Protein AF-A0AAW0DQ75-F1 (afdb_monomer_lite)

Structure (mmCIF, N/CA/C/O backbone):
data_AF-A0AAW0DQ75-F1
#
_entry.id   AF-A0AAW0DQ75-F1
#
loop_
_atom_site.group_PDB
_atom_site.id
_atom_site.type_symbol
_atom_site.label_atom_id
_atom_site.label_alt_id
_atom_site.label_comp_id
_atom_site.label_asym_id
_atom_site.label_entity_id
_atom_site.label_seq_id
_atom_site.pdbx_PDB_ins_code
_atom_site.Cartn_x
_atom_site.Cartn_y
_atom_site.Cartn_z
_atom_site.occupancy
_atom_site.B_iso_or_equiv
_atom_site.auth_seq_id
_atom_site.auth_comp_id
_atom_site.auth_asym_id
_atom_site.auth_atom_id
_atom_site.pdbx_PDB_model_num
ATOM 1 N N . MET A 1 1 ? 20.517 11.194 -35.941 1.00 57.97 1 MET A N 1
ATOM 2 C CA . MET A 1 1 ? 21.305 11.230 -34.689 1.00 57.97 1 MET A CA 1
ATOM 3 C C . MET A 1 1 ? 21.394 9.816 -34.130 1.00 57.97 1 MET A C 1
ATOM 5 O O . MET A 1 1 ? 20.351 9.170 -34.071 1.00 57.97 1 MET A O 1
ATOM 9 N N . PRO A 1 2 ? 22.587 9.301 -33.785 1.00 64.19 2 PRO A N 1
ATOM 10 C CA . PRO A 1 2 ? 22.719 7.976 -33.178 1.00 64.19 2 PRO A CA 1
ATOM 11 C C . PRO A 1 2 ? 22.020 7.954 -31.811 1.00 64.19 2 PRO A C 1
ATOM 13 O O . PRO A 1 2 ? 22.200 8.867 -31.004 1.00 64.19 2 PRO A O 1
ATOM 16 N N . ARG A 1 3 ? 21.191 6.934 -31.554 1.00 72.81 3 ARG A N 1
ATOM 17 C CA . ARG A 1 3 ? 20.569 6.739 -30.236 1.00 72.81 3 ARG A CA 1
ATOM 18 C C . ARG A 1 3 ? 21.672 6.367 -29.246 1.00 72.81 3 ARG A C 1
ATOM 20 O O . ARG A 1 3 ? 22.400 5.407 -29.485 1.00 72.81 3 ARG A O 1
ATOM 27 N N . LYS A 1 4 ? 21.808 7.129 -28.155 1.00 77.25 4 LYS A N 1
ATOM 28 C CA . LYS A 1 4 ? 22.719 6.784 -27.055 1.00 77.25 4 LYS A CA 1
ATOM 29 C C . LYS A 1 4 ? 22.337 5.382 -26.546 1.00 77.25 4 LYS A C 1
ATOM 31 O O . LYS A 1 4 ? 21.141 5.155 -26.341 1.00 77.25 4 LYS A O 1
ATOM 36 N N . PRO A 1 5 ? 23.292 4.448 -26.382 1.00 75.00 5 PRO A N 1
ATOM 37 C CA . PRO A 1 5 ? 22.977 3.128 -25.851 1.00 75.00 5 PRO A CA 1
ATOM 38 C C . PRO A 1 5 ? 22.326 3.265 -24.464 1.00 75.00 5 PRO A C 1
ATOM 40 O O . PRO A 1 5 ? 22.680 4.190 -23.721 1.00 75.00 5 PRO A O 1
ATOM 43 N N . PRO A 1 6 ? 21.365 2.389 -24.117 1.00 75.00 6 PRO A N 1
ATOM 44 C CA . PRO A 1 6 ? 20.744 2.405 -22.797 1.00 75.00 6 PRO A CA 1
ATOM 45 C C . PRO A 1 6 ? 21.821 2.204 -21.725 1.00 75.00 6 PRO A C 1
ATOM 47 O O . PRO A 1 6 ? 22.703 1.359 -21.882 1.00 75.00 6 PRO A O 1
ATOM 50 N N . SER A 1 7 ? 21.779 2.992 -20.648 1.00 79.81 7 SER A N 1
ATOM 51 C CA . SER A 1 7 ? 22.704 2.789 -19.533 1.00 79.81 7 SER A CA 1
ATOM 52 C C . SER A 1 7 ? 22.402 1.461 -18.847 1.00 79.81 7 SER A C 1
ATOM 54 O O . SER A 1 7 ? 21.241 1.137 -18.593 1.00 79.81 7 SER A O 1
ATOM 56 N N . ILE A 1 8 ? 23.451 0.706 -18.534 1.00 83.00 8 ILE A N 1
ATOM 57 C CA . ILE A 1 8 ? 23.344 -0.528 -17.754 1.00 83.00 8 ILE A CA 1
ATOM 58 C C . ILE A 1 8 ? 22.877 -0.159 -16.340 1.00 83.00 8 ILE A C 1
ATOM 60 O O . ILE A 1 8 ? 23.443 0.744 -15.721 1.00 83.00 8 ILE A O 1
ATOM 64 N N . SER A 1 9 ? 21.831 -0.827 -15.841 1.00 88.00 9 SER A N 1
ATOM 65 C CA . SER A 1 9 ? 21.346 -0.604 -14.476 1.00 88.00 9 SER A CA 1
ATOM 66 C C . SER A 1 9 ? 22.372 -1.099 -13.458 1.00 88.00 9 SER A C 1
ATOM 68 O O . SER A 1 9 ? 22.935 -2.172 -13.692 1.00 88.00 9 SER A O 1
ATOM 70 N N . PRO A 1 10 ? 22.529 -0.446 -12.296 1.00 93.44 10 PRO A N 1
ATOM 71 C CA . PRO A 1 10 ? 23.179 -1.077 -11.153 1.00 93.44 10 PRO A CA 1
ATOM 72 C C . PRO A 1 10 ? 22.537 -2.441 -10.812 1.00 93.44 10 PRO A C 1
ATOM 74 O O . PRO A 1 10 ? 21.345 -2.647 -11.101 1.00 93.44 10 PRO A O 1
ATOM 77 N N . PRO A 1 11 ? 23.287 -3.375 -10.197 1.00 94.81 11 PRO A N 1
ATOM 78 C CA . PRO A 1 11 ? 22.739 -4.638 -9.705 1.00 94.81 11 PRO A CA 1
ATOM 79 C C . PRO A 1 11 ? 21.539 -4.413 -8.779 1.00 94.81 11 PRO A C 1
ATOM 81 O O . PRO A 1 11 ? 21.493 -3.424 -8.043 1.00 94.81 11 PRO A O 1
ATOM 84 N N . PHE A 1 12 ? 20.574 -5.339 -8.778 1.00 95.31 12 PHE A N 1
ATOM 85 C CA . PHE A 1 12 ? 19.354 -5.193 -7.975 1.00 95.31 12 PHE A CA 1
ATOM 86 C C . PHE A 1 12 ? 19.629 -4.886 -6.492 1.00 95.31 12 PHE A C 1
ATOM 88 O O . PHE A 1 12 ? 18.995 -4.002 -5.925 1.00 95.31 12 PHE A O 1
ATOM 95 N N . GLU A 1 13 ? 20.592 -5.572 -5.874 1.00 95.75 13 GLU A N 1
ATOM 96 C CA . GLU A 1 13 ? 20.904 -5.409 -4.446 1.00 95.75 13 GLU A CA 1
ATOM 97 C C . GLU A 1 13 ? 21.442 -4.012 -4.093 1.00 95.75 13 GLU A C 1
ATOM 99 O O . GLU A 1 13 ? 21.243 -3.535 -2.977 1.00 95.75 13 GLU A O 1
ATOM 104 N N . GLU A 1 14 ? 22.089 -3.323 -5.037 1.00 96.44 14 GLU A N 1
ATOM 105 C CA . GLU A 1 14 ? 22.512 -1.932 -4.845 1.00 96.44 14 GLU A CA 1
ATOM 106 C C . GLU A 1 14 ? 21.305 -0.989 -4.880 1.00 96.44 14 GLU A C 1
ATOM 108 O O . GLU A 1 14 ? 21.132 -0.172 -3.977 1.00 96.44 14 GLU A O 1
ATOM 113 N N . LEU A 1 15 ? 20.413 -1.172 -5.861 1.00 96.81 15 LEU A N 1
ATOM 114 C CA . LEU A 1 15 ? 19.166 -0.407 -5.958 1.00 96.81 15 LEU A CA 1
ATOM 115 C C . LEU A 1 15 ? 18.284 -0.621 -4.721 1.00 96.81 15 LEU A C 1
ATOM 117 O O . LEU A 1 15 ? 17.737 0.335 -4.174 1.00 96.81 15 LEU A O 1
ATOM 121 N N . TRP A 1 16 ? 18.166 -1.869 -4.262 1.00 97.56 16 TRP A N 1
ATOM 122 C CA . TRP A 1 16 ? 17.417 -2.210 -3.058 1.00 97.56 16 TRP A CA 1
ATOM 123 C C . TRP A 1 16 ? 18.024 -1.557 -1.817 1.00 97.56 16 TRP A C 1
ATOM 125 O O . TRP A 1 16 ? 17.282 -1.000 -1.016 1.00 97.56 16 TRP A O 1
ATOM 135 N N . ARG A 1 17 ? 19.355 -1.556 -1.670 1.00 97.69 17 ARG A N 1
ATOM 136 C CA . ARG A 1 17 ? 20.041 -0.884 -0.554 1.00 97.69 17 ARG A CA 1
ATOM 137 C C . ARG A 1 17 ? 19.750 0.616 -0.518 1.00 97.69 17 ARG A C 1
ATOM 139 O O . ARG A 1 17 ? 19.500 1.168 0.551 1.00 97.69 17 ARG A O 1
ATOM 146 N N . ASP A 1 18 ? 19.764 1.259 -1.679 1.00 97.69 18 ASP A N 1
ATOM 147 C CA . ASP A 1 18 ? 19.483 2.689 -1.792 1.00 97.69 18 ASP A CA 1
ATOM 148 C C . ASP A 1 18 ? 18.028 3.026 -1.468 1.00 97.69 18 ASP A C 1
ATOM 150 O O . ASP A 1 18 ? 17.757 4.093 -0.922 1.00 97.69 18 ASP A O 1
ATOM 154 N N . ILE A 1 19 ? 17.099 2.114 -1.765 1.00 97.88 19 ILE A N 1
ATOM 155 C CA . ILE A 1 19 ? 15.679 2.259 -1.436 1.00 97.88 19 ILE A CA 1
ATOM 156 C C . ILE A 1 19 ? 15.407 1.935 0.035 1.00 97.88 19 ILE A C 1
ATOM 158 O O . ILE A 1 19 ? 14.684 2.678 0.688 1.00 97.88 19 ILE A O 1
ATOM 162 N N . VAL A 1 20 ? 15.966 0.853 0.578 1.00 97.56 20 VAL A N 1
ATOM 163 C CA . VAL A 1 20 ? 15.651 0.389 1.938 1.00 97.56 20 VAL A CA 1
ATOM 164 C C . VAL A 1 20 ? 16.180 1.343 3.006 1.00 97.56 20 VAL A C 1
ATOM 166 O O . VAL A 1 20 ? 15.559 1.480 4.052 1.00 97.56 20 VAL A O 1
ATOM 169 N N . PHE A 1 21 ? 17.278 2.056 2.740 1.00 96.50 21 PHE A N 1
ATOM 170 C CA . PHE A 1 21 ? 17.848 3.013 3.689 1.00 96.50 21 PHE A CA 1
ATOM 171 C C . PHE A 1 21 ? 16.848 4.097 4.149 1.00 96.50 21 PHE A C 1
ATOM 173 O O . PHE A 1 21 ? 16.617 4.206 5.355 1.00 96.50 21 PHE A O 1
ATOM 180 N N . PRO A 1 22 ? 16.204 4.881 3.259 1.00 95.62 22 PRO A N 1
ATOM 181 C CA . PRO A 1 22 ? 15.184 5.835 3.690 1.00 95.62 22 PRO A CA 1
ATOM 182 C C . PRO A 1 22 ? 13.925 5.168 4.246 1.00 95.62 22 PRO A C 1
ATOM 184 O O . PRO A 1 22 ? 13.302 5.738 5.139 1.00 95.62 22 PRO A O 1
ATOM 187 N N . LEU A 1 23 ? 13.551 3.974 3.765 1.00 96.50 23 LEU A N 1
ATOM 188 C CA . LEU A 1 23 ? 12.425 3.236 4.348 1.00 96.50 23 LEU A CA 1
ATOM 189 C C . LEU A 1 23 ? 12.688 2.931 5.825 1.00 96.50 23 LEU A C 1
ATOM 191 O O . LEU A 1 23 ? 11.858 3.250 6.673 1.00 96.50 23 LEU A O 1
ATOM 195 N N . ASP A 1 24 ? 13.880 2.435 6.148 1.00 95.94 24 ASP A N 1
ATOM 196 C CA . ASP A 1 24 ? 14.293 2.160 7.520 1.00 95.94 24 ASP A CA 1
ATOM 197 C C . ASP A 1 24 ? 14.235 3.412 8.394 1.00 95.94 24 ASP A C 1
ATOM 199 O O . ASP A 1 24 ? 13.783 3.337 9.535 1.00 95.94 24 ASP A O 1
ATOM 203 N N . GLN A 1 25 ? 14.629 4.572 7.865 1.00 94.38 25 GLN A N 1
ATOM 204 C CA . GLN A 1 25 ? 14.494 5.835 8.590 1.00 94.38 25 GLN A CA 1
ATOM 205 C C . GLN A 1 25 ? 13.028 6.205 8.851 1.00 94.38 25 GLN A C 1
ATOM 207 O O . GLN A 1 25 ? 12.717 6.723 9.923 1.00 94.38 25 GLN A O 1
ATOM 212 N N . PHE A 1 26 ? 12.111 5.910 7.924 1.00 94.44 26 PHE A N 1
ATOM 213 C CA . PHE A 1 26 ? 10.682 6.157 8.130 1.00 94.44 26 PHE A CA 1
ATOM 214 C C . PHE A 1 26 ? 10.070 5.255 9.202 1.00 94.44 26 PHE A C 1
ATOM 216 O O . PHE A 1 26 ? 9.218 5.730 9.949 1.00 94.44 26 PHE A O 1
ATOM 223 N N . PHE A 1 27 ? 10.486 3.986 9.278 1.00 94.69 27 PHE A N 1
ATOM 224 C CA . PHE A 1 27 ? 9.929 3.014 10.226 1.00 94.69 27 PHE A CA 1
ATOM 225 C C . PHE A 1 27 ? 10.631 2.990 11.591 1.00 94.69 27 PHE A C 1
ATOM 227 O O . PHE A 1 27 ? 10.008 2.589 12.570 1.00 94.69 27 PHE A O 1
ATOM 234 N N . LYS A 1 28 ? 11.905 3.398 11.680 1.00 90.75 28 LYS A N 1
ATOM 235 C CA . LYS A 1 28 ? 12.687 3.410 12.935 1.00 90.75 28 LYS A CA 1
ATOM 236 C C . LYS A 1 28 ? 12.791 4.799 13.574 1.00 90.75 28 LYS A C 1
ATOM 238 O O . LYS A 1 28 ? 13.134 4.896 14.749 1.00 90.75 28 LYS A O 1
ATOM 243 N N . GLY A 1 29 ? 12.562 5.867 12.809 1.00 80.12 29 GLY A N 1
ATOM 244 C CA . GLY A 1 29 ? 12.694 7.238 13.296 1.00 80.12 29 GLY A CA 1
ATOM 245 C C . GLY A 1 29 ? 11.568 7.643 14.256 1.00 80.12 29 GLY A C 1
ATOM 246 O O . GLY A 1 29 ? 10.446 7.150 14.123 1.00 80.12 29 GLY A O 1
ATOM 247 N N . PRO A 1 30 ? 11.826 8.565 15.205 1.00 72.75 30 PRO A N 1
ATOM 248 C CA . PRO A 1 30 ? 10.766 9.164 16.008 1.00 72.75 30 PRO A CA 1
ATOM 249 C C . PRO A 1 30 ? 9.748 9.833 15.077 1.00 72.75 30 PRO A C 1
ATOM 251 O O . PRO A 1 30 ? 10.100 10.596 14.176 1.00 72.75 30 PRO A O 1
ATOM 254 N N . THR A 1 31 ? 8.471 9.523 15.277 1.00 60.66 31 THR A N 1
ATOM 255 C CA . THR A 1 31 ? 7.360 9.910 14.394 1.00 60.66 31 THR A CA 1
ATOM 256 C C . THR A 1 31 ? 7.189 11.414 14.207 1.00 60.66 31 THR A C 1
ATOM 258 O O . THR A 1 31 ? 6.572 11.837 13.227 1.00 60.66 31 THR A O 1
ATOM 261 N N . THR A 1 32 ? 7.738 12.219 15.114 1.00 56.91 32 THR A N 1
ATOM 262 C CA . THR A 1 32 ? 7.471 13.654 15.225 1.00 56.91 32 THR A CA 1
ATOM 263 C C . THR A 1 32 ? 8.291 14.528 14.277 1.00 56.91 32 THR A C 1
ATOM 265 O O . THR A 1 32 ? 7.758 15.522 13.788 1.00 56.91 32 THR A O 1
ATOM 268 N N . ASP A 1 33 ? 9.515 14.141 13.903 1.00 63.06 33 ASP A N 1
ATOM 269 C CA . ASP A 1 33 ? 10.373 15.001 13.075 1.00 63.06 33 ASP A CA 1
ATOM 270 C C . ASP A 1 33 ? 10.408 14.536 11.618 1.00 63.06 33 ASP A C 1
ATOM 272 O O . ASP A 1 33 ? 11.283 13.816 11.138 1.00 63.06 33 ASP A O 1
ATOM 276 N N . SER A 1 34 ? 9.401 14.995 10.875 1.00 53.53 34 SER A N 1
ATOM 277 C CA . SER A 1 34 ? 9.279 14.822 9.420 1.00 53.53 34 SER A CA 1
ATOM 278 C C . SER A 1 34 ? 10.436 15.411 8.589 1.00 53.53 34 SER A C 1
ATOM 280 O O . SER A 1 34 ? 10.488 15.169 7.385 1.00 53.53 34 SER A O 1
ATOM 282 N N . SER A 1 35 ? 11.369 16.135 9.211 1.00 61.25 35 SER A N 1
ATOM 283 C CA . SER A 1 35 ? 12.501 16.827 8.582 1.00 61.25 35 SER A CA 1
ATOM 284 C C . SER A 1 35 ? 13.791 15.999 8.466 1.00 61.25 35 SER A C 1
ATOM 286 O O . SER A 1 35 ? 14.774 16.505 7.933 1.00 61.25 35 SER A O 1
ATOM 288 N N . ALA A 1 36 ? 13.823 14.751 8.947 1.00 69.38 36 ALA A N 1
ATOM 289 C CA . ALA A 1 36 ? 15.094 14.050 9.162 1.00 69.38 36 ALA A CA 1
ATOM 290 C C . ALA A 1 36 ? 15.674 13.285 7.955 1.00 69.38 36 ALA A C 1
ATOM 292 O O . ALA A 1 36 ? 16.850 12.925 8.005 1.00 69.38 36 ALA A O 1
ATOM 293 N N . LEU A 1 37 ? 14.906 13.023 6.885 1.00 87.44 37 LEU A N 1
ATOM 294 C CA . LEU A 1 37 ? 15.500 12.403 5.695 1.00 87.44 37 LEU A CA 1
ATOM 295 C C . LEU A 1 37 ? 16.231 13.477 4.895 1.00 87.44 37 LEU A C 1
ATOM 297 O O . LEU A 1 37 ? 15.607 14.387 4.346 1.00 87.44 37 LEU A O 1
ATOM 301 N N . ASP A 1 38 ? 17.550 13.355 4.813 1.00 92.19 38 ASP A N 1
ATOM 302 C CA . ASP A 1 38 ? 18.347 14.265 4.013 1.00 92.19 38 ASP A CA 1
ATOM 303 C C . ASP A 1 38 ? 17.944 14.170 2.528 1.00 92.19 38 ASP A C 1
ATOM 305 O O . ASP A 1 38 ? 17.639 13.098 1.988 1.00 92.19 38 ASP A O 1
ATOM 309 N N . THR A 1 39 ? 17.932 15.319 1.850 1.00 93.56 39 THR A N 1
ATOM 310 C CA . THR A 1 39 ? 17.533 15.418 0.439 1.00 93.56 39 THR A CA 1
ATOM 311 C C . THR A 1 39 ? 18.339 14.470 -0.449 1.00 93.56 39 THR A C 1
ATOM 313 O O . THR A 1 39 ? 17.812 13.948 -1.430 1.00 93.56 39 THR A O 1
ATOM 316 N N . GLN A 1 40 ? 19.606 14.212 -0.114 1.00 95.31 40 GLN A N 1
ATOM 317 C CA . GLN A 1 40 ? 20.469 13.339 -0.899 1.00 95.31 40 GLN A CA 1
ATOM 318 C C . GLN A 1 40 ? 19.992 11.879 -0.837 1.00 95.31 40 GLN A C 1
ATOM 320 O O . GLN A 1 40 ? 19.869 11.252 -1.889 1.00 95.31 40 GLN A O 1
ATOM 325 N N . SER A 1 41 ? 19.640 11.359 0.338 1.00 95.38 41 SER A N 1
ATOM 326 C CA . SER A 1 41 ? 19.082 10.015 0.515 1.00 95.38 41 SER A CA 1
ATOM 327 C C . SER A 1 41 ? 17.720 9.859 -0.166 1.00 95.38 41 SER A C 1
ATOM 329 O O . SER A 1 41 ? 17.486 8.860 -0.851 1.00 95.38 41 SER A O 1
ATOM 331 N N . TYR A 1 42 ? 16.847 10.870 -0.071 1.00 95.06 42 TYR A N 1
ATOM 332 C CA . TYR A 1 42 ? 15.567 10.883 -0.795 1.00 95.06 42 TYR A CA 1
ATOM 333 C C . TYR A 1 42 ? 15.769 10.789 -2.315 1.00 95.06 42 TYR A C 1
ATOM 335 O O . TYR A 1 42 ? 15.145 9.968 -2.999 1.00 95.06 42 TYR A O 1
ATOM 343 N N . MET A 1 43 ? 16.668 11.617 -2.856 1.00 96.69 43 MET A N 1
ATOM 344 C CA . MET A 1 43 ? 16.967 11.638 -4.288 1.00 96.69 43 MET A CA 1
ATOM 345 C C . MET A 1 43 ? 17.634 10.341 -4.747 1.00 96.69 43 MET A C 1
ATOM 347 O O . MET A 1 43 ? 17.312 9.851 -5.830 1.00 96.69 43 MET A O 1
ATOM 351 N N . LYS A 1 44 ? 18.504 9.749 -3.920 1.00 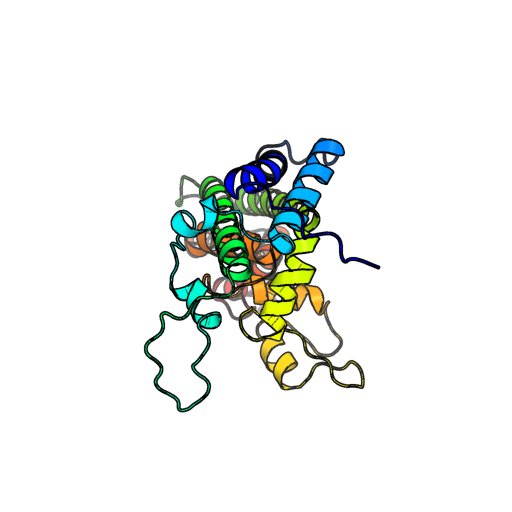97.12 44 LYS A N 1
ATOM 352 C CA . LYS A 1 44 ? 19.154 8.466 -4.210 1.00 97.12 44 LYS A CA 1
ATOM 353 C C . LYS A 1 44 ? 18.132 7.340 -4.356 1.00 97.12 44 LYS A C 1
ATOM 355 O O . LYS A 1 44 ? 18.152 6.641 -5.365 1.00 97.12 44 LYS A O 1
ATOM 360 N N . ALA A 1 45 ? 17.187 7.220 -3.423 1.00 97.31 45 ALA A N 1
ATOM 361 C CA . ALA A 1 45 ? 16.126 6.216 -3.508 1.00 97.31 45 ALA A CA 1
ATOM 362 C C . ALA A 1 45 ? 15.175 6.453 -4.686 1.00 97.31 45 ALA A C 1
ATOM 364 O O . ALA A 1 45 ? 14.811 5.509 -5.388 1.00 97.31 45 ALA A O 1
ATOM 365 N N . THR A 1 46 ? 14.826 7.713 -4.958 1.00 96.56 46 THR A N 1
ATOM 366 C CA . THR A 1 46 ? 14.010 8.073 -6.128 1.00 96.56 46 THR A CA 1
ATOM 367 C C . THR A 1 46 ? 14.715 7.673 -7.429 1.00 96.56 46 THR A C 1
ATOM 369 O O . THR A 1 46 ? 14.099 7.087 -8.320 1.00 96.56 46 THR A O 1
ATOM 372 N N . TYR A 1 47 ? 16.023 7.928 -7.535 1.00 96.81 47 TYR A N 1
ATOM 373 C CA . TYR A 1 47 ? 16.831 7.547 -8.694 1.00 96.81 47 TYR A CA 1
ATOM 374 C C . TYR A 1 47 ? 17.014 6.027 -8.812 1.00 96.81 47 TYR A C 1
ATOM 376 O O . TYR A 1 47 ? 16.935 5.477 -9.911 1.00 96.81 47 TYR A O 1
ATOM 384 N N . ALA A 1 48 ? 17.195 5.322 -7.694 1.00 97.12 48 ALA A N 1
ATOM 385 C CA . ALA A 1 48 ? 17.240 3.864 -7.671 1.00 97.12 48 ALA A CA 1
ATOM 386 C C . ALA A 1 48 ? 15.914 3.251 -8.152 1.00 97.12 48 ALA A C 1
ATOM 388 O O . ALA A 1 48 ? 15.919 2.349 -8.989 1.00 97.12 48 ALA A O 1
ATOM 389 N N . CYS A 1 49 ? 14.780 3.801 -7.707 1.00 96.69 49 CYS A N 1
ATOM 390 C CA . CYS A 1 49 ? 13.442 3.423 -8.160 1.00 96.69 49 CYS A CA 1
ATOM 391 C C . CYS A 1 49 ? 13.243 3.698 -9.662 1.00 96.69 49 CYS A C 1
ATOM 393 O O . CYS A 1 49 ? 12.750 2.840 -10.398 1.00 96.69 49 CYS A O 1
ATOM 395 N N . PHE A 1 50 ? 13.706 4.850 -10.154 1.00 95.94 50 PHE A N 1
ATOM 396 C CA . PHE A 1 50 ? 13.719 5.160 -11.585 1.00 95.94 50 PHE A CA 1
ATOM 397 C C . PHE A 1 50 ? 14.532 4.133 -12.389 1.00 95.94 50 PHE A C 1
ATOM 399 O O . PHE A 1 50 ? 14.042 3.606 -13.391 1.00 95.94 50 PHE A O 1
ATOM 406 N N . ASN A 1 51 ? 15.750 3.804 -11.947 1.00 95.19 51 ASN A N 1
ATOM 407 C CA . ASN A 1 51 ? 16.620 2.839 -12.626 1.00 95.19 51 ASN A CA 1
ATOM 408 C C . ASN A 1 51 ? 16.046 1.427 -12.613 1.00 95.19 51 ASN A C 1
ATOM 410 O O . ASN A 1 51 ? 16.115 0.744 -13.631 1.00 95.19 51 ASN A O 1
ATOM 414 N N . LEU A 1 52 ? 15.461 1.008 -11.489 1.00 94.44 52 LEU A N 1
ATOM 415 C CA . LEU A 1 52 ? 14.733 -0.252 -11.382 1.00 94.44 52 LEU A CA 1
ATOM 416 C C . LEU A 1 52 ? 13.654 -0.338 -12.465 1.00 94.44 52 LEU A C 1
ATOM 418 O O . LEU A 1 52 ? 13.525 -1.359 -13.135 1.00 94.44 52 LEU A O 1
ATOM 422 N N . CYS A 1 53 ? 12.910 0.752 -12.645 1.00 92.62 53 CYS A N 1
ATOM 423 C CA . CYS A 1 53 ? 11.791 0.792 -13.562 1.00 92.62 53 CYS A CA 1
ATOM 424 C C . CYS A 1 53 ? 12.199 0.964 -15.020 1.00 92.62 53 CYS A C 1
ATOM 426 O O . CYS A 1 53 ? 11.389 0.602 -15.855 1.00 92.62 53 CYS A O 1
ATOM 428 N N . THR A 1 54 ? 13.353 1.543 -15.368 1.00 91.75 54 THR A N 1
ATOM 429 C CA . THR A 1 54 ? 13.656 1.975 -16.755 1.00 91.75 54 THR A CA 1
ATOM 430 C C . THR A 1 54 ? 14.869 1.312 -17.392 1.00 91.75 54 THR A C 1
ATOM 432 O O . THR A 1 54 ? 14.935 1.232 -18.620 1.00 91.75 54 THR A O 1
ATOM 435 N N . SER A 1 55 ? 15.819 0.837 -16.593 1.00 88.56 55 SER A N 1
ATOM 436 C CA . SER A 1 55 ? 17.084 0.330 -17.108 1.00 88.56 55 SER A CA 1
ATOM 437 C C . SER A 1 55 ? 16.996 -1.150 -17.483 1.00 88.56 55 SER A C 1
ATOM 439 O O . SER A 1 55 ? 16.185 -1.908 -16.950 1.00 88.56 55 SER A O 1
ATOM 441 N N . GLN A 1 56 ? 17.857 -1.567 -18.413 1.00 87.00 56 GLN A N 1
ATOM 442 C CA . GLN A 1 56 ? 18.000 -2.980 -18.758 1.00 87.00 56 GLN A CA 1
ATOM 443 C C . GLN A 1 56 ? 18.505 -3.761 -17.538 1.00 87.00 56 GLN A C 1
ATOM 445 O O . GLN A 1 56 ? 19.390 -3.247 -16.843 1.00 87.00 56 GLN A O 1
ATOM 450 N N . PRO A 1 57 ? 17.980 -4.970 -17.266 1.00 85.00 57 PRO A N 1
ATOM 451 C CA . PRO A 1 57 ? 18.446 -5.778 -16.147 1.00 85.00 57 PRO A CA 1
ATOM 452 C C . PRO A 1 57 ? 19.949 -6.007 -16.218 1.00 85.00 57 PRO A C 1
ATOM 454 O O . PRO A 1 57 ? 20.515 -6.219 -17.294 1.00 85.00 57 PRO A O 1
ATOM 457 N N . HIS A 1 58 ? 20.597 -5.961 -15.059 1.00 89.19 58 HIS A N 1
ATOM 458 C CA . HIS A 1 58 ? 22.012 -6.270 -14.980 1.00 89.19 58 HIS A CA 1
ATOM 459 C C . HIS A 1 58 ? 22.206 -7.771 -15.241 1.00 89.19 58 HIS A C 1
ATOM 461 O O . HIS A 1 58 ? 21.365 -8.584 -14.857 1.00 89.19 58 HIS A O 1
ATOM 467 N N . SER A 1 59 ? 23.314 -8.177 -15.864 1.00 86.25 59 SER A N 1
ATOM 468 C CA . SER A 1 59 ? 23.560 -9.593 -16.193 1.00 86.25 59 SER A CA 1
ATOM 469 C C . SER A 1 59 ? 23.558 -10.508 -14.960 1.00 86.25 59 SER A C 1
ATOM 471 O O . SER A 1 59 ? 23.130 -11.656 -15.044 1.00 86.25 59 SER A O 1
ATOM 473 N N . SER A 1 60 ? 23.965 -9.989 -13.797 1.00 88.12 60 SER A N 1
ATOM 474 C CA . SER A 1 60 ? 23.906 -10.700 -12.509 1.00 88.12 60 SER A CA 1
ATOM 475 C C . SER A 1 60 ? 22.486 -10.964 -11.996 1.00 88.12 60 SER A C 1
ATOM 477 O O . SER A 1 60 ? 22.291 -11.836 -11.148 1.00 88.12 60 SER A O 1
ATOM 479 N N . ASP A 1 61 ? 21.497 -10.199 -12.461 1.00 87.50 61 ASP A N 1
ATOM 480 C CA . ASP A 1 61 ? 20.113 -10.302 -11.994 1.00 87.50 61 ASP A CA 1
ATOM 481 C C . ASP A 1 61 ? 19.414 -11.524 -12.620 1.00 87.50 61 ASP A C 1
ATOM 483 O O . ASP A 1 61 ? 18.546 -12.134 -11.997 1.00 87.50 61 ASP A O 1
ATOM 487 N N . ALA A 1 62 ? 19.834 -11.938 -13.823 1.00 79.44 62 ALA A N 1
ATOM 488 C CA . ALA A 1 62 ? 19.169 -12.985 -14.602 1.00 79.44 62 ALA A CA 1
ATOM 489 C C . ALA A 1 62 ? 19.078 -14.340 -13.875 1.00 79.44 62 ALA A C 1
ATOM 491 O O . ALA A 1 62 ? 18.105 -15.067 -14.048 1.00 79.44 62 ALA A O 1
ATOM 492 N N . SER A 1 63 ? 20.068 -14.683 -13.047 1.00 76.69 63 SER A N 1
ATOM 493 C CA . SER A 1 63 ? 20.106 -15.953 -12.310 1.00 76.69 63 SER A CA 1
ATOM 494 C C . SER A 1 63 ? 19.695 -15.840 -10.838 1.00 76.69 63 SER A C 1
ATOM 496 O O . SER A 1 63 ? 19.454 -16.863 -10.194 1.00 76.69 63 SER A O 1
ATOM 498 N N . SER A 1 64 ? 19.666 -14.626 -10.280 1.00 80.56 64 SER A N 1
ATOM 499 C CA . SER A 1 64 ? 19.561 -14.400 -8.830 1.00 80.56 64 SER A CA 1
ATOM 500 C C . SER A 1 64 ? 18.159 -14.011 -8.367 1.00 80.56 64 SER A C 1
ATOM 502 O O . SER A 1 64 ? 17.772 -14.362 -7.251 1.00 80.56 64 SER A O 1
ATOM 504 N N . LEU A 1 65 ? 17.372 -13.341 -9.212 1.00 87.38 65 LEU A N 1
ATOM 505 C CA . LEU A 1 65 ? 16.027 -12.899 -8.850 1.00 87.38 65 LEU A CA 1
ATOM 506 C C . LEU A 1 65 ? 15.042 -14.062 -9.005 1.00 87.38 65 LEU A C 1
ATOM 508 O O . LEU A 1 65 ? 14.561 -14.350 -10.100 1.00 87.38 65 LEU A O 1
ATOM 512 N N . LYS A 1 66 ? 14.748 -14.757 -7.906 1.00 90.75 66 LYS A N 1
ATOM 513 C CA . LYS A 1 66 ? 13.731 -15.815 -7.857 1.00 90.75 66 LYS A CA 1
ATOM 514 C C . LYS A 1 66 ? 12.551 -15.341 -7.028 1.00 90.75 66 LYS A C 1
ATOM 516 O O . LYS A 1 66 ? 12.711 -15.112 -5.833 1.00 90.75 66 LYS A O 1
ATOM 521 N N . LEU A 1 67 ? 11.389 -15.225 -7.669 1.00 90.06 67 LEU A N 1
ATOM 522 C CA . LEU A 1 67 ? 10.145 -14.916 -6.970 1.00 90.06 67 LEU A CA 1
ATOM 523 C C . LEU A 1 67 ? 9.821 -16.035 -5.978 1.00 90.06 67 LEU A C 1
ATOM 525 O O . LEU A 1 67 ? 9.871 -17.213 -6.338 1.00 90.06 67 LEU A O 1
ATOM 529 N N . GLN A 1 68 ? 9.499 -15.671 -4.742 1.00 92.19 68 GLN A N 1
ATOM 530 C CA . GLN A 1 68 ? 9.116 -16.617 -3.691 1.00 92.19 68 GLN A CA 1
ATOM 531 C C . GLN A 1 68 ? 7.628 -16.983 -3.780 1.00 92.19 68 GLN A C 1
ATOM 533 O O . GLN A 1 68 ? 7.233 -18.090 -3.416 1.00 92.19 68 GLN A O 1
ATOM 538 N N . ASN A 1 69 ? 6.806 -16.074 -4.300 1.00 89.06 69 ASN A N 1
ATOM 539 C CA . ASN A 1 69 ? 5.367 -16.182 -4.429 1.00 89.06 69 ASN A CA 1
ATOM 540 C C . ASN A 1 69 ? 4.975 -16.421 -5.899 1.00 89.06 69 ASN A C 1
ATOM 542 O O . ASN A 1 69 ? 4.851 -15.471 -6.680 1.00 89.06 69 ASN A O 1
ATOM 546 N N . PRO A 1 70 ? 4.729 -17.679 -6.301 1.00 88.62 70 PRO A N 1
ATOM 547 C CA . PRO A 1 70 ? 4.364 -17.996 -7.678 1.00 88.62 70 PRO A CA 1
ATOM 548 C C . PRO A 1 70 ? 2.990 -17.440 -8.083 1.00 88.62 70 PRO A C 1
ATOM 550 O O . PRO A 1 70 ? 2.775 -17.187 -9.270 1.00 88.62 70 PRO A O 1
ATOM 553 N N . GLU A 1 71 ? 2.073 -17.207 -7.134 1.00 89.50 71 GLU A N 1
ATOM 554 C CA . GLU A 1 71 ? 0.756 -16.624 -7.431 1.00 89.50 71 GLU A CA 1
ATOM 555 C C . GLU A 1 71 ? 0.866 -15.153 -7.840 1.00 89.50 71 GLU A C 1
ATOM 557 O O . GLU A 1 71 ? 0.066 -14.684 -8.644 1.00 89.50 71 GLU A O 1
ATOM 562 N N . LEU A 1 72 ? 1.886 -14.439 -7.354 1.00 89.38 72 LEU A N 1
ATOM 563 C CA . LEU A 1 72 ? 2.163 -13.067 -7.775 1.00 89.38 72 LEU A CA 1
ATOM 564 C C . LEU A 1 72 ? 2.605 -13.008 -9.248 1.00 89.38 72 LEU A C 1
ATOM 566 O O . LEU A 1 72 ? 2.260 -12.067 -9.955 1.00 89.38 72 LEU A O 1
ATOM 570 N N . ALA A 1 73 ? 3.322 -14.029 -9.729 1.00 89.31 73 ALA A N 1
ATOM 571 C CA . ALA A 1 73 ? 3.746 -14.146 -11.127 1.00 89.31 73 ALA A CA 1
ATOM 572 C C . ALA A 1 73 ? 2.616 -14.584 -12.069 1.00 89.31 73 ALA A C 1
ATOM 574 O O . ALA A 1 73 ? 2.709 -14.398 -13.281 1.00 89.31 73 ALA A O 1
ATOM 575 N N . ARG A 1 74 ? 1.542 -15.176 -11.536 1.00 89.94 74 ARG A N 1
ATOM 576 C CA . ARG A 1 74 ? 0.469 -15.781 -12.334 1.00 89.94 74 ARG A CA 1
ATOM 577 C C . ARG A 1 74 ? -0.196 -14.810 -13.323 1.00 89.94 74 ARG A C 1
ATOM 579 O O . ARG A 1 74 ? -0.342 -15.213 -14.473 1.00 89.94 74 ARG A O 1
ATOM 586 N N . PRO A 1 75 ? -0.544 -13.556 -12.966 1.00 87.31 75 PRO A N 1
ATOM 587 C CA . PRO A 1 75 ? -1.114 -12.597 -13.921 1.00 87.31 75 PRO A CA 1
ATOM 588 C C . PRO A 1 75 ? -0.135 -12.145 -15.015 1.00 87.31 75 PRO A C 1
ATOM 590 O O . PRO A 1 75 ? -0.545 -11.549 -16.007 1.00 87.31 75 PRO A O 1
ATOM 593 N N . PHE A 1 76 ? 1.162 -12.395 -14.825 1.00 86.88 76 PHE A N 1
ATOM 594 C CA . PHE A 1 76 ? 2.235 -12.002 -15.739 1.00 86.88 76 PHE A CA 1
ATOM 595 C C . PHE A 1 76 ? 2.663 -13.134 -16.666 1.00 86.88 76 PHE A C 1
ATOM 597 O O . PHE A 1 76 ? 3.468 -12.906 -17.568 1.00 86.88 76 PHE A O 1
ATOM 604 N N . ARG A 1 77 ? 2.142 -14.351 -16.460 1.00 83.94 77 ARG A N 1
ATOM 605 C CA . ARG A 1 77 ? 2.286 -15.432 -17.434 1.00 83.94 77 ARG A CA 1
ATOM 606 C C . ARG A 1 77 ? 1.483 -15.033 -18.652 1.00 83.94 77 ARG A C 1
ATOM 608 O O . ARG A 1 77 ? 0.304 -14.691 -18.543 1.00 83.94 77 ARG A O 1
ATOM 615 N N . THR A 1 78 ? 2.158 -14.978 -19.788 1.00 67.62 78 THR A N 1
ATOM 616 C CA . THR A 1 78 ? 1.532 -14.527 -21.021 1.00 67.62 78 THR A CA 1
ATOM 617 C C . THR A 1 78 ? 0.586 -15.646 -21.393 1.00 67.62 78 THR A C 1
ATOM 619 O O . THR A 1 78 ? 1.048 -16.689 -21.815 1.00 67.62 78 THR A O 1
ATOM 622 N N . THR A 1 79 ? -0.720 -15.498 -21.155 1.00 59.69 79 THR A N 1
ATOM 623 C CA . THR A 1 79 ? -1.686 -16.498 -21.623 1.00 59.69 79 THR A CA 1
ATOM 624 C C . THR A 1 79 ? -1.456 -16.651 -23.113 1.00 59.69 79 THR A C 1
ATOM 626 O O . THR A 1 79 ? -1.748 -15.712 -23.861 1.00 59.69 79 THR A O 1
ATOM 629 N N . GLU A 1 80 ? -0.859 -17.778 -23.504 1.00 55.00 80 GLU A N 1
ATOM 630 C CA . GLU A 1 80 ? -0.565 -18.126 -24.881 1.00 55.00 80 GLU A CA 1
ATOM 631 C C . GLU A 1 80 ? -1.781 -17.770 -25.717 1.00 55.00 80 GLU A C 1
ATOM 633 O O . GLU A 1 80 ? -2.885 -18.308 -25.566 1.00 55.00 80 GLU A O 1
ATOM 638 N N . ARG A 1 81 ? -1.595 -16.756 -26.553 1.00 51.53 81 ARG A N 1
ATOM 639 C CA . ARG A 1 81 ? -2.620 -16.274 -27.452 1.00 51.53 81 ARG A CA 1
ATOM 640 C C . ARG A 1 81 ? -2.738 -17.315 -28.556 1.00 51.53 81 ARG A C 1
ATOM 642 O O . ARG A 1 81 ? -2.133 -17.166 -29.603 1.00 51.53 81 ARG A O 1
ATOM 649 N N . THR A 1 82 ? -3.500 -18.370 -28.279 1.00 51.31 82 THR A N 1
ATOM 650 C CA . THR A 1 82 ? -4.138 -19.264 -29.250 1.00 51.31 82 THR A CA 1
ATOM 651 C C . THR A 1 82 ? -3.243 -19.724 -30.410 1.00 51.31 82 THR A C 1
ATOM 653 O O . THR A 1 82 ? -3.233 -19.103 -31.470 1.00 51.31 82 THR A O 1
ATOM 656 N N . GLY A 1 83 ? -2.628 -20.902 -30.264 1.00 55.88 83 GLY A N 1
ATOM 657 C CA . GLY A 1 83 ? -2.652 -21.884 -31.356 1.00 55.88 83 GLY A CA 1
ATOM 658 C C . GLY A 1 83 ? -1.363 -22.198 -32.114 1.00 55.88 83 GLY A C 1
ATOM 659 O O . GLY A 1 83 ? -1.465 -22.824 -33.165 1.00 55.88 83 GLY A O 1
ATOM 660 N N . ILE A 1 84 ? -0.178 -21.842 -31.619 1.00 60.69 84 ILE A N 1
ATOM 661 C CA . ILE A 1 84 ? 1.075 -22.405 -32.148 1.00 60.69 84 ILE A CA 1
ATOM 662 C C . ILE A 1 84 ? 1.872 -22.931 -30.961 1.00 60.69 84 ILE A C 1
ATOM 664 O O . ILE A 1 84 ? 2.424 -22.153 -30.193 1.00 60.69 84 ILE A O 1
ATOM 668 N N . ALA A 1 85 ? 1.853 -24.255 -30.798 1.00 56.00 85 ALA A N 1
ATOM 669 C CA . ALA A 1 85 ? 2.730 -24.968 -29.884 1.00 56.00 85 ALA A CA 1
ATOM 670 C C . ALA A 1 85 ? 4.168 -24.778 -30.378 1.00 56.00 85 ALA A C 1
ATOM 672 O O . ALA A 1 85 ? 4.584 -25.426 -31.337 1.00 56.00 85 ALA A O 1
ATOM 673 N N . ASP A 1 86 ? 4.883 -23.833 -29.782 1.00 58.41 86 ASP A N 1
ATOM 674 C CA . ASP A 1 86 ? 6.321 -23.689 -29.956 1.00 58.41 86 ASP A CA 1
ATOM 675 C C . ASP A 1 86 ? 6.934 -23.820 -28.559 1.00 58.41 86 ASP A C 1
ATOM 677 O O . ASP A 1 86 ? 6.721 -22.964 -27.703 1.00 58.41 86 ASP A O 1
ATOM 681 N N . ASP A 1 87 ? 7.609 -24.949 -28.315 1.00 57.41 87 ASP A N 1
ATOM 682 C CA . ASP A 1 87 ? 8.124 -25.457 -27.026 1.00 57.41 87 ASP A CA 1
ATOM 683 C C . ASP A 1 87 ? 9.293 -24.616 -26.449 1.00 57.41 87 ASP A C 1
ATOM 685 O O . ASP A 1 87 ? 10.294 -25.133 -25.942 1.00 57.41 87 ASP A O 1
ATOM 689 N N . GLY A 1 88 ? 9.209 -23.290 -26.537 1.00 61.19 88 GLY A N 1
ATOM 690 C CA . GLY A 1 88 ? 10.175 -22.368 -25.955 1.00 61.19 88 GLY A CA 1
ATOM 691 C C . GLY A 1 88 ? 9.822 -22.022 -24.503 1.00 61.19 88 GLY A C 1
ATOM 692 O O . GLY A 1 88 ? 8.658 -21.763 -24.206 1.00 61.19 88 GLY A O 1
ATOM 693 N N . PRO A 1 89 ? 10.796 -21.951 -23.574 1.00 59.41 89 PRO A N 1
ATOM 694 C CA . PRO A 1 89 ? 10.530 -21.441 -22.234 1.00 59.41 89 PRO A CA 1
ATOM 695 C C . PRO A 1 89 ? 10.039 -19.991 -22.337 1.00 59.41 89 PRO A C 1
ATOM 697 O O . PRO A 1 89 ? 10.770 -19.129 -22.825 1.00 59.41 89 PRO A O 1
ATOM 700 N N . GLU A 1 90 ? 8.807 -19.736 -21.882 1.00 57.03 90 GLU A N 1
ATOM 701 C CA . GLU A 1 90 ? 8.201 -18.403 -21.795 1.00 57.03 90 GLU A CA 1
ATOM 702 C C . GLU A 1 90 ? 9.120 -17.455 -21.006 1.00 57.03 90 GLU A C 1
ATOM 704 O O . GLU A 1 90 ? 9.103 -17.395 -19.774 1.00 57.03 90 GLU A O 1
ATOM 709 N N . LEU A 1 91 ? 9.967 -16.707 -21.712 1.00 57.84 91 LEU A N 1
ATOM 710 C CA . LEU A 1 91 ? 10.778 -15.660 -21.111 1.00 57.84 91 LEU A CA 1
ATOM 711 C C . LEU A 1 91 ? 9.877 -14.451 -20.863 1.00 57.84 91 LEU A C 1
ATOM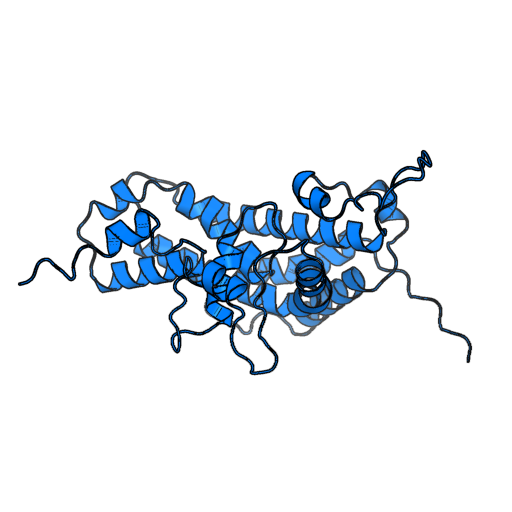 713 O O . LEU A 1 91 ? 9.576 -13.685 -21.777 1.00 57.84 91 LEU A O 1
ATOM 717 N N . HIS A 1 92 ? 9.467 -14.268 -19.606 1.00 64.94 92 HIS A N 1
ATOM 718 C CA . HIS A 1 92 ? 8.965 -12.982 -19.125 1.00 64.94 92 HIS A CA 1
ATOM 719 C C . HIS A 1 92 ? 9.916 -11.860 -19.557 1.00 64.94 92 HIS A C 1
ATOM 721 O O . HIS A 1 92 ? 11.137 -12.051 -19.530 1.00 64.94 92 HIS A O 1
ATOM 727 N N . GLU A 1 93 ? 9.381 -10.682 -19.909 1.00 80.56 93 GLU A N 1
ATOM 728 C CA . GLU A 1 93 ? 10.221 -9.517 -20.191 1.00 80.56 93 GLU A CA 1
ATOM 729 C C . GLU A 1 93 ? 11.146 -9.309 -18.973 1.00 80.56 93 GLU A C 1
ATOM 731 O O . GLU A 1 93 ? 10.645 -9.072 -17.868 1.00 80.56 93 GLU A O 1
ATOM 736 N N . PRO A 1 94 ? 12.483 -9.417 -19.118 1.00 80.56 94 PRO A N 1
ATOM 737 C CA . PRO A 1 94 ? 13.403 -9.444 -17.975 1.00 80.56 94 PRO A CA 1
ATOM 738 C C . PRO A 1 94 ? 13.236 -8.251 -17.015 1.00 80.56 94 PRO A C 1
ATOM 740 O O . PRO A 1 94 ? 13.485 -8.346 -15.811 1.00 80.56 94 PRO A O 1
ATOM 743 N N . ARG A 1 95 ? 12.764 -7.121 -17.552 1.00 84.44 95 ARG A N 1
ATOM 744 C CA . ARG A 1 95 ? 12.403 -5.914 -16.809 1.00 84.44 95 ARG A CA 1
ATOM 745 C C . ARG A 1 95 ? 11.183 -6.107 -15.904 1.00 84.44 95 ARG A C 1
ATOM 747 O O . ARG A 1 95 ? 11.232 -5.695 -14.747 1.00 84.44 95 ARG A O 1
ATOM 754 N N . GLU A 1 96 ? 10.108 -6.716 -16.405 1.00 87.81 96 GLU A N 1
ATOM 755 C CA . GLU A 1 96 ? 8.901 -6.987 -15.613 1.00 87.81 96 GLU A CA 1
ATOM 756 C C . GLU A 1 96 ? 9.227 -7.916 -14.444 1.00 87.81 96 GLU A C 1
ATOM 758 O O . GLU A 1 96 ? 8.832 -7.635 -13.313 1.00 87.81 96 GLU A O 1
ATOM 763 N N . HIS A 1 97 ? 10.043 -8.946 -14.686 1.00 89.56 97 HIS A N 1
ATOM 764 C CA . HIS A 1 97 ? 10.487 -9.876 -13.647 1.00 89.56 97 HIS A CA 1
ATOM 765 C C . HIS A 1 97 ? 11.262 -9.177 -12.519 1.00 89.56 97 HIS A C 1
ATOM 767 O O . HIS A 1 97 ? 10.954 -9.364 -11.342 1.00 89.56 97 HIS A O 1
ATOM 773 N N . LYS A 1 98 ? 12.218 -8.299 -12.861 1.00 92.12 98 LYS A N 1
ATOM 774 C CA . LYS A 1 98 ? 12.979 -7.505 -11.877 1.00 92.12 98 LYS A CA 1
ATOM 775 C C . LYS A 1 98 ? 12.071 -6.603 -11.033 1.00 92.12 98 LYS A C 1
ATOM 777 O O . LYS A 1 98 ? 12.261 -6.483 -9.823 1.00 92.12 98 LYS A O 1
ATOM 782 N N . CYS A 1 99 ? 11.072 -5.985 -11.655 1.00 94.00 99 CYS A N 1
ATOM 783 C CA . CYS A 1 99 ? 10.129 -5.111 -10.964 1.00 94.00 99 CYS A CA 1
ATOM 784 C C . CYS A 1 99 ? 9.148 -5.879 -10.073 1.00 94.00 99 CYS A C 1
ATOM 786 O O . CYS A 1 99 ? 8.784 -5.402 -9.000 1.00 94.00 99 CYS A O 1
ATOM 788 N N . LEU A 1 100 ? 8.732 -7.070 -10.497 1.00 94.38 100 LEU A N 1
ATOM 789 C CA . LEU A 1 100 ? 7.878 -7.934 -9.693 1.00 94.38 100 LEU A CA 1
ATOM 790 C C . LEU A 1 100 ? 8.632 -8.470 -8.471 1.00 94.38 100 LEU A C 1
ATOM 792 O O . LEU A 1 100 ? 8.086 -8.499 -7.371 1.00 94.38 100 LEU A O 1
ATOM 796 N N . PHE A 1 101 ? 9.914 -8.801 -8.643 1.00 95.12 101 PHE A N 1
ATOM 797 C CA . PHE A 1 101 ? 10.788 -9.185 -7.537 1.00 95.12 101 PHE A CA 1
ATOM 798 C C . PHE A 1 101 ? 10.990 -8.040 -6.537 1.00 95.12 101 PHE A C 1
ATOM 800 O O . PHE A 1 101 ? 10.947 -8.257 -5.327 1.00 95.12 101 PHE A O 1
ATOM 807 N N . PHE A 1 102 ? 11.137 -6.801 -7.021 1.00 96.69 102 PHE A N 1
ATOM 808 C CA . PHE A 1 102 ? 11.119 -5.625 -6.149 1.00 96.69 102 PHE A CA 1
ATOM 809 C C . PHE A 1 102 ? 9.812 -5.512 -5.356 1.00 96.69 102 PHE A C 1
ATOM 811 O O . PHE A 1 102 ? 9.857 -5.296 -4.146 1.00 96.69 102 PHE A O 1
ATOM 818 N N . TYR A 1 103 ? 8.663 -5.670 -6.021 1.00 97.12 103 TYR A N 1
ATOM 819 C CA . TYR A 1 103 ? 7.357 -5.603 -5.363 1.00 97.12 103 TYR A CA 1
ATOM 820 C C . TYR A 1 103 ? 7.236 -6.642 -4.242 1.00 97.12 103 TYR A C 1
ATOM 822 O O . TYR A 1 103 ? 6.818 -6.308 -3.138 1.00 97.12 103 TYR A O 1
ATOM 830 N N . GLU A 1 104 ? 7.670 -7.879 -4.490 1.00 96.75 104 GLU A N 1
ATOM 831 C CA . GLU A 1 104 ? 7.688 -8.945 -3.487 1.00 96.75 104 GLU A CA 1
ATOM 832 C C . GLU A 1 104 ? 8.622 -8.646 -2.302 1.00 96.75 104 GLU A C 1
ATOM 834 O O . GLU A 1 104 ? 8.244 -8.848 -1.143 1.00 96.75 104 GLU A O 1
ATOM 839 N N . LYS A 1 105 ? 9.834 -8.139 -2.567 1.00 97.44 105 LYS A N 1
ATOM 840 C CA . LYS A 1 105 ? 10.772 -7.697 -1.520 1.00 97.44 105 LYS A CA 1
ATOM 841 C C . LYS A 1 105 ? 10.162 -6.588 -0.661 1.00 97.44 105 LYS A C 1
ATOM 843 O O . LYS A 1 105 ? 10.275 -6.640 0.562 1.00 97.44 105 LYS A O 1
ATOM 848 N N . LEU A 1 106 ? 9.490 -5.620 -1.282 1.00 98.12 106 LEU A N 1
ATOM 849 C CA . LEU A 1 106 ? 8.826 -4.515 -0.593 1.00 98.12 106 LEU A CA 1
ATOM 850 C C . LEU A 1 106 ? 7.637 -4.989 0.257 1.00 98.12 106 LEU A C 1
ATOM 852 O O . LEU A 1 106 ? 7.482 -4.573 1.402 1.00 98.12 106 LEU A O 1
ATOM 856 N N . ASP A 1 107 ? 6.822 -5.891 -0.279 1.00 98.06 107 ASP A N 1
ATOM 857 C CA . ASP A 1 107 ? 5.700 -6.502 0.432 1.00 98.06 107 ASP A CA 1
ATOM 858 C C . ASP A 1 107 ? 6.175 -7.330 1.645 1.00 98.06 107 ASP A C 1
ATOM 860 O O . ASP A 1 107 ? 5.616 -7.216 2.738 1.00 98.06 107 ASP A O 1
ATOM 864 N N . SER A 1 108 ? 7.274 -8.077 1.495 1.00 97.69 108 SER A N 1
ATOM 865 C CA . SER A 1 108 ? 7.923 -8.810 2.594 1.00 97.69 108 SER A CA 1
ATOM 866 C C . SER A 1 108 ? 8.487 -7.876 3.668 1.00 97.69 108 SER A C 1
ATOM 868 O O . SER A 1 108 ? 8.318 -8.136 4.861 1.00 97.69 108 SER A O 1
ATOM 870 N N . TYR A 1 109 ? 9.107 -6.769 3.252 1.00 98.31 109 TYR A N 1
ATOM 871 C CA . TYR A 1 109 ? 9.618 -5.728 4.143 1.00 98.31 109 TYR A CA 1
ATOM 872 C C . TYR A 1 109 ? 8.495 -5.111 4.990 1.00 98.31 109 TYR A C 1
ATOM 874 O O . TYR A 1 109 ? 8.587 -5.055 6.218 1.00 98.31 109 TYR A O 1
ATOM 882 N N . PHE A 1 110 ? 7.379 -4.722 4.365 1.00 98.44 110 PHE A N 1
ATOM 883 C CA . PHE A 1 110 ? 6.222 -4.204 5.096 1.00 98.44 110 PHE A CA 1
ATOM 884 C C . PHE A 1 110 ? 5.610 -5.234 6.046 1.00 98.44 110 PHE A C 1
ATOM 886 O O . PHE A 1 110 ? 5.179 -4.854 7.137 1.00 98.44 110 PHE A O 1
ATOM 893 N N . ALA A 1 111 ? 5.593 -6.514 5.663 1.00 98.19 111 ALA A N 1
ATOM 894 C CA . ALA A 1 111 ? 5.123 -7.592 6.524 1.00 98.19 111 ALA A CA 1
ATOM 895 C C . ALA A 1 111 ? 5.997 -7.747 7.776 1.00 98.19 111 ALA A C 1
ATOM 897 O O . ALA A 1 111 ? 5.471 -7.934 8.869 1.00 98.19 111 ALA A O 1
ATOM 898 N N . GLU A 1 112 ? 7.322 -7.660 7.643 1.00 98.00 112 GLU A N 1
ATOM 899 C CA . GLU A 1 112 ? 8.248 -7.723 8.779 1.00 98.00 112 GLU A CA 1
ATOM 900 C C . GLU A 1 112 ? 8.037 -6.560 9.756 1.00 98.00 112 GLU A C 1
ATOM 902 O O . GLU A 1 112 ? 7.866 -6.786 10.957 1.00 98.00 112 GLU A O 1
ATOM 907 N N . HIS A 1 113 ? 7.932 -5.331 9.247 1.00 98.00 113 HIS A N 1
ATOM 908 C CA . HIS A 1 113 ? 7.649 -4.167 10.086 1.00 98.00 113 HIS A CA 1
ATOM 909 C C . HIS A 1 113 ? 6.270 -4.237 10.747 1.00 98.00 113 HIS A C 1
ATOM 911 O O . HIS A 1 113 ? 6.158 -3.969 11.941 1.00 98.00 113 HIS A O 1
ATOM 917 N N . ALA A 1 114 ? 5.230 -4.658 10.024 1.00 97.75 114 ALA A N 1
ATOM 918 C CA . ALA A 1 114 ? 3.904 -4.847 10.609 1.00 97.75 114 ALA A CA 1
ATOM 919 C C . ALA A 1 114 ? 3.925 -5.918 11.714 1.00 97.75 114 ALA A C 1
ATOM 921 O O . ALA A 1 114 ? 3.377 -5.699 12.792 1.00 97.75 114 ALA A O 1
ATOM 922 N N . ARG A 1 115 ? 4.634 -7.039 11.505 1.00 97.19 115 ARG A N 1
ATOM 923 C CA . ARG A 1 115 ? 4.821 -8.085 12.527 1.00 97.19 115 ARG A CA 1
ATOM 924 C C . ARG A 1 115 ? 5.482 -7.558 13.798 1.00 97.19 115 ARG A C 1
ATOM 926 O O . ARG A 1 115 ? 5.106 -7.992 14.882 1.00 97.19 115 ARG A O 1
ATOM 933 N N . SER A 1 116 ? 6.417 -6.615 13.680 1.00 96.19 116 SER A N 1
ATOM 934 C CA . SER A 1 116 ? 7.081 -6.017 14.846 1.00 96.19 116 SER A CA 1
ATOM 935 C C . SER A 1 116 ? 6.147 -5.170 15.725 1.00 96.19 116 SER A C 1
ATOM 937 O O . SER A 1 116 ? 6.439 -4.964 16.898 1.00 96.19 116 SER A O 1
ATOM 939 N N . LEU A 1 117 ? 5.008 -4.719 15.181 1.00 95.19 117 LEU A N 1
ATOM 940 C CA . LEU A 1 117 ? 3.997 -3.921 15.886 1.00 95.19 117 LEU A CA 1
ATOM 941 C C . LEU A 1 117 ? 2.887 -4.765 16.523 1.00 95.19 117 LEU A C 1
ATOM 943 O O . LEU A 1 117 ? 1.955 -4.209 17.113 1.00 95.19 117 LEU A O 1
ATOM 947 N N . ARG A 1 118 ? 2.952 -6.096 16.392 1.00 93.00 118 ARG A N 1
ATOM 948 C CA . ARG A 1 118 ? 1.971 -6.995 17.003 1.00 93.00 118 ARG A CA 1
ATOM 949 C C . ARG A 1 118 ? 1.997 -6.842 18.531 1.00 93.00 118 ARG A C 1
ATOM 951 O O . ARG A 1 118 ? 3.076 -6.876 19.125 1.00 93.00 118 ARG A O 1
ATOM 958 N N . PRO A 1 119 ? 0.831 -6.732 19.187 1.00 88.62 119 PRO A N 1
ATOM 959 C CA . PRO A 1 119 ? 0.738 -6.845 20.638 1.00 88.62 119 PRO A CA 1
ATOM 960 C C . PRO A 1 119 ? 1.337 -8.178 21.113 1.00 88.62 119 PRO A C 1
ATOM 962 O O . PRO A 1 119 ? 0.999 -9.227 20.570 1.00 88.62 119 PRO A O 1
ATOM 965 N N . GLN A 1 120 ? 2.226 -8.149 22.112 1.00 86.12 120 GLN A N 1
ATOM 966 C CA . GLN A 1 120 ? 2.838 -9.377 22.648 1.00 86.12 120 GLN A CA 1
ATOM 967 C C . GLN A 1 120 ? 1.864 -10.198 23.502 1.00 86.12 120 GLN A C 1
ATOM 969 O O . GLN A 1 120 ? 1.951 -11.421 23.515 1.00 86.12 120 GLN A O 1
ATOM 974 N N . ASN A 1 121 ? 0.923 -9.528 24.175 1.00 80.94 121 ASN A N 1
ATOM 975 C CA . ASN A 1 121 ? -0.097 -10.161 25.004 1.00 80.94 121 ASN A CA 1
ATOM 976 C C . ASN A 1 121 ? -1.474 -9.935 24.376 1.00 80.94 121 ASN A C 1
ATOM 978 O O . ASN A 1 121 ? -1.919 -8.794 24.246 1.00 80.94 121 ASN A O 1
ATOM 982 N N . THR A 1 122 ? -2.150 -11.019 24.004 1.00 69.94 122 THR A N 1
ATOM 983 C CA . THR A 1 122 ? -3.501 -10.986 23.422 1.00 69.94 122 THR A CA 1
ATOM 984 C C . THR A 1 122 ? -4.591 -10.733 24.461 1.00 69.94 122 THR A C 1
ATOM 986 O O . THR A 1 122 ? -5.635 -10.185 24.125 1.00 69.94 122 THR A O 1
ATOM 989 N N . ASP A 1 123 ? -4.335 -11.073 25.726 1.00 73.19 123 ASP A N 1
ATOM 990 C CA . ASP A 1 123 ? -5.352 -11.087 26.789 1.00 73.19 123 ASP A CA 1
ATOM 991 C C . ASP A 1 123 ? -5.795 -9.681 27.228 1.00 73.19 123 ASP A C 1
ATOM 993 O O . ASP A 1 123 ? -6.869 -9.495 27.803 1.00 73.19 123 ASP A O 1
ATOM 997 N N . THR A 1 124 ? -4.979 -8.662 26.945 1.00 76.94 124 THR A N 1
ATOM 998 C CA . THR A 1 124 ? -5.284 -7.256 27.230 1.00 76.94 124 THR A CA 1
ATOM 999 C C . THR A 1 124 ? -4.872 -6.389 26.047 1.00 76.94 124 THR A C 1
ATOM 1001 O O . THR A 1 124 ? -3.860 -5.686 26.099 1.00 76.94 124 THR A O 1
ATOM 1004 N N . LEU A 1 125 ? -5.636 -6.453 24.956 1.00 86.06 125 LEU A N 1
ATOM 1005 C CA . LEU A 1 125 ? -5.414 -5.559 23.826 1.00 86.06 125 LEU A CA 1
ATOM 1006 C C . LEU A 1 125 ? -5.749 -4.115 24.228 1.00 86.06 125 LEU A C 1
ATOM 1008 O O . LEU A 1 125 ? -6.908 -3.778 24.464 1.00 86.06 125 LEU A O 1
ATOM 1012 N N . ASP A 1 126 ? -4.732 -3.260 24.284 1.00 90.12 126 ASP A N 1
ATOM 1013 C CA . ASP A 1 126 ? -4.916 -1.817 24.413 1.00 90.12 126 ASP A CA 1
ATOM 1014 C C . ASP A 1 126 ? -5.222 -1.214 23.034 1.00 90.12 126 ASP A C 1
ATOM 1016 O O . ASP A 1 126 ? -4.355 -1.130 22.157 1.00 90.12 126 ASP A O 1
ATOM 1020 N N . ILE A 1 127 ? -6.476 -0.801 22.846 1.00 89.81 127 ILE A N 1
ATOM 1021 C CA . ILE A 1 127 ? -6.960 -0.205 21.599 1.00 89.81 127 ILE A CA 1
ATOM 1022 C C . ILE A 1 127 ? -6.229 1.100 21.271 1.00 89.81 127 ILE A C 1
ATOM 1024 O O . ILE A 1 127 ? -5.900 1.326 20.106 1.00 89.81 127 ILE A O 1
ATOM 1028 N N . ARG A 1 128 ? -5.912 1.936 22.268 1.00 92.31 128 ARG A N 1
ATOM 1029 C CA . ARG A 1 128 ? -5.201 3.203 22.030 1.00 92.31 128 ARG A CA 1
ATOM 1030 C C . ARG A 1 128 ? -3.803 2.941 21.503 1.00 92.31 128 ARG A C 1
ATOM 1032 O O . ARG A 1 128 ? -3.360 3.589 20.559 1.00 92.31 128 ARG A O 1
ATOM 1039 N N . HIS A 1 129 ? -3.130 1.949 22.078 1.00 93.19 129 HIS A N 1
ATOM 1040 C CA . HIS A 1 129 ? -1.825 1.516 21.600 1.00 93.19 129 HIS A CA 1
ATOM 1041 C C . HIS A 1 129 ? -1.901 0.940 20.177 1.00 93.19 129 HIS A C 1
ATOM 1043 O O . HIS A 1 129 ? -1.064 1.273 19.339 1.00 93.19 129 HIS A O 1
ATOM 1049 N N . LEU A 1 130 ? -2.928 0.140 19.859 1.00 93.69 130 LEU A N 1
ATOM 1050 C CA . LEU A 1 130 ? -3.142 -0.375 18.500 1.00 93.69 130 LEU A CA 1
ATOM 1051 C C . LEU A 1 130 ? -3.331 0.759 17.480 1.00 93.69 130 LEU A C 1
ATOM 1053 O O . LEU A 1 130 ? -2.669 0.760 16.441 1.00 93.69 130 LEU A O 1
ATOM 1057 N N . VAL A 1 131 ? -4.199 1.730 17.780 1.00 95.00 131 VAL A N 1
ATOM 1058 C CA . VAL A 1 131 ? -4.449 2.891 16.912 1.00 95.00 131 VAL A CA 1
ATOM 1059 C C . VAL A 1 131 ? -3.193 3.759 16.781 1.00 95.00 131 VAL A C 1
ATOM 1061 O O . VAL A 1 131 ? -2.849 4.167 15.672 1.00 95.00 131 VAL A O 1
ATOM 1064 N N . GLY A 1 132 ? -2.450 3.991 17.867 1.00 95.25 132 GLY A N 1
ATOM 1065 C CA . GLY A 1 132 ? -1.187 4.736 17.834 1.00 95.25 132 GLY A CA 1
ATOM 1066 C C . GLY A 1 132 ? -0.111 4.057 16.975 1.00 95.25 132 GLY A C 1
ATOM 1067 O O . GLY A 1 132 ? 0.548 4.712 16.156 1.00 95.25 132 GLY A O 1
ATOM 1068 N N . ASN A 1 133 ? 0.020 2.731 17.087 1.00 95.38 133 ASN A N 1
ATOM 1069 C CA . ASN A 1 133 ? 0.906 1.933 16.235 1.00 95.38 133 ASN A CA 1
ATOM 1070 C C . ASN A 1 133 ? 0.476 1.996 14.770 1.00 95.38 133 ASN A C 1
ATOM 1072 O O . ASN A 1 133 ? 1.321 2.161 13.888 1.00 95.38 133 ASN A O 1
ATOM 1076 N N . TYR A 1 134 ? -0.830 1.916 14.509 1.00 96.69 134 TYR A N 1
ATOM 1077 C CA . TYR A 1 134 ? -1.379 2.077 13.171 1.00 96.69 134 TYR A CA 1
ATOM 1078 C C . TYR A 1 134 ? -1.037 3.443 12.570 1.00 96.69 134 TYR A C 1
ATOM 1080 O O . TYR A 1 134 ? -0.498 3.499 11.470 1.00 96.69 134 TYR A O 1
ATOM 1088 N N . GLN A 1 135 ? -1.310 4.541 13.278 1.00 96.31 135 GLN A N 1
ATOM 1089 C CA . GLN A 1 135 ? -1.063 5.898 12.781 1.00 96.31 135 GLN A CA 1
ATOM 1090 C C . GLN A 1 135 ? 0.420 6.116 12.457 1.00 96.31 135 GLN A C 1
ATOM 1092 O O . GLN A 1 135 ? 0.757 6.644 11.395 1.00 96.31 135 GLN A O 1
ATOM 1097 N N . THR A 1 136 ? 1.302 5.642 13.339 1.00 95.44 136 THR A N 1
ATOM 1098 C CA . THR A 1 136 ? 2.758 5.653 13.145 1.00 95.44 136 THR A CA 1
ATOM 1099 C C . THR A 1 136 ? 3.159 4.889 11.884 1.00 95.44 136 THR A C 1
ATOM 1101 O O . THR A 1 136 ? 3.848 5.423 11.011 1.00 95.44 136 THR A O 1
ATOM 1104 N N . TYR A 1 137 ? 2.677 3.653 11.753 1.00 97.38 137 TYR A N 1
ATOM 1105 C CA . TYR A 1 137 ? 2.965 2.790 10.614 1.00 97.38 137 TYR A CA 1
ATOM 1106 C C . TYR A 1 137 ? 2.420 3.363 9.299 1.00 97.38 137 TYR A C 1
ATOM 1108 O O . TYR A 1 137 ? 3.147 3.453 8.312 1.00 97.38 137 TYR A O 1
ATOM 1116 N N . ALA A 1 138 ? 1.165 3.810 9.282 1.00 97.38 138 ALA A N 1
ATOM 1117 C CA . ALA A 1 138 ? 0.513 4.394 8.115 1.00 97.38 138 ALA A CA 1
ATOM 1118 C C . ALA A 1 138 ? 1.216 5.681 7.656 1.00 97.38 138 ALA A C 1
ATOM 1120 O O . ALA A 1 138 ? 1.385 5.901 6.455 1.00 97.38 138 ALA A O 1
ATOM 1121 N N . ALA A 1 139 ? 1.694 6.511 8.589 1.00 95.81 139 ALA A N 1
ATOM 1122 C CA . ALA A 1 139 ? 2.501 7.681 8.258 1.00 95.81 139 ALA A CA 1
ATOM 1123 C C . ALA A 1 139 ? 3.836 7.295 7.595 1.00 95.81 139 ALA A C 1
ATOM 1125 O O . ALA A 1 139 ? 4.230 7.928 6.611 1.00 95.81 139 ALA A O 1
ATOM 1126 N N . ALA A 1 140 ? 4.515 6.251 8.085 1.00 96.19 140 ALA A N 1
ATOM 1127 C CA . ALA A 1 140 ? 5.743 5.730 7.480 1.00 96.19 140 ALA A CA 1
ATOM 1128 C C . ALA A 1 140 ? 5.493 5.143 6.079 1.00 96.19 140 ALA A C 1
ATOM 1130 O O . ALA A 1 140 ? 6.195 5.494 5.128 1.00 96.19 140 ALA A O 1
ATOM 1131 N N . VAL A 1 141 ? 4.436 4.343 5.916 1.00 97.75 141 VAL A N 1
ATOM 1132 C CA . VAL A 1 141 ? 3.998 3.802 4.618 1.00 97.75 141 VAL A CA 1
ATOM 1133 C C . VAL A 1 141 ? 3.681 4.924 3.626 1.00 97.75 141 VAL A C 1
ATOM 1135 O O . VAL A 1 141 ? 4.116 4.872 2.478 1.00 97.75 141 VAL A O 1
ATOM 1138 N N . LYS A 1 142 ? 3.006 5.994 4.058 1.00 96.81 142 LYS A N 1
ATOM 1139 C CA . LYS A 1 142 ? 2.713 7.151 3.199 1.00 96.81 142 LYS A CA 1
ATOM 1140 C C . LYS A 1 142 ? 3.981 7.884 2.748 1.00 96.81 142 LYS A C 1
ATOM 1142 O O . LYS A 1 142 ? 4.033 8.393 1.629 1.00 96.81 142 LYS A O 1
ATOM 1147 N N . LYS A 1 143 ? 5.017 7.955 3.591 1.00 95.56 143 LYS A N 1
ATOM 1148 C CA . LYS A 1 143 ? 6.333 8.498 3.201 1.00 95.56 143 LYS A CA 1
ATOM 1149 C C . LYS A 1 143 ? 7.034 7.579 2.194 1.00 95.56 143 LYS A C 1
ATOM 1151 O O . LYS A 1 143 ? 7.553 8.073 1.194 1.00 95.56 143 LYS A O 1
ATOM 1156 N N . ALA A 1 144 ? 6.989 6.264 2.417 1.00 97.19 144 ALA A N 1
ATOM 1157 C CA . ALA A 1 144 ? 7.509 5.262 1.488 1.00 97.19 144 ALA A CA 1
ATOM 1158 C C . ALA A 1 144 ? 6.844 5.362 0.106 1.00 97.19 144 ALA A C 1
ATOM 1160 O O . ALA A 1 144 ? 7.532 5.400 -0.912 1.00 97.19 144 ALA A O 1
ATOM 1161 N N . ASP A 1 145 ? 5.517 5.486 0.074 1.00 97.69 145 ASP A N 1
ATOM 1162 C CA . ASP A 1 145 ? 4.732 5.648 -1.150 1.00 97.69 145 ASP A CA 1
ATOM 1163 C C . ASP A 1 145 ? 5.151 6.888 -1.954 1.00 97.69 145 ASP A C 1
ATOM 1165 O O . ASP A 1 145 ? 5.322 6.807 -3.168 1.00 97.69 145 ASP A O 1
ATOM 1169 N N . ARG A 1 146 ? 5.437 8.013 -1.281 1.00 96.62 146 ARG A N 1
ATOM 1170 C CA . ARG A 1 146 ? 5.947 9.233 -1.935 1.00 96.62 146 ARG A CA 1
ATOM 1171 C C . ARG A 1 146 ? 7.312 9.023 -2.590 1.00 96.62 146 ARG A C 1
ATOM 1173 O O . ARG A 1 146 ? 7.482 9.406 -3.746 1.00 96.62 146 ARG A O 1
ATOM 1180 N N . VAL A 1 147 ? 8.262 8.402 -1.881 1.00 96.75 147 VAL A N 1
ATOM 1181 C CA . VAL A 1 147 ? 9.599 8.076 -2.425 1.00 96.75 147 VAL A CA 1
ATOM 1182 C C . VAL A 1 147 ? 9.481 7.134 -3.625 1.00 96.75 147 VAL A C 1
ATOM 1184 O O . VAL A 1 147 ? 10.190 7.278 -4.619 1.00 96.75 147 VAL A O 1
ATOM 1187 N N . LEU A 1 148 ? 8.551 6.183 -3.553 1.00 97.81 148 LEU A N 1
ATOM 1188 C CA . LEU A 1 148 ? 8.348 5.146 -4.560 1.00 97.81 148 LEU A CA 1
ATOM 1189 C C . LEU A 1 148 ? 7.246 5.484 -5.573 1.00 97.81 148 LEU A C 1
ATOM 1191 O O . LEU A 1 148 ? 6.821 4.620 -6.337 1.00 97.81 148 LEU A O 1
ATOM 1195 N N . ASN A 1 149 ? 6.824 6.747 -5.661 1.00 97.12 149 ASN A N 1
ATOM 1196 C CA . ASN A 1 149 ? 5.717 7.142 -6.529 1.00 97.12 149 ASN A CA 1
ATOM 1197 C C . ASN A 1 149 ? 6.009 6.891 -8.022 1.00 97.12 149 ASN A C 1
ATOM 11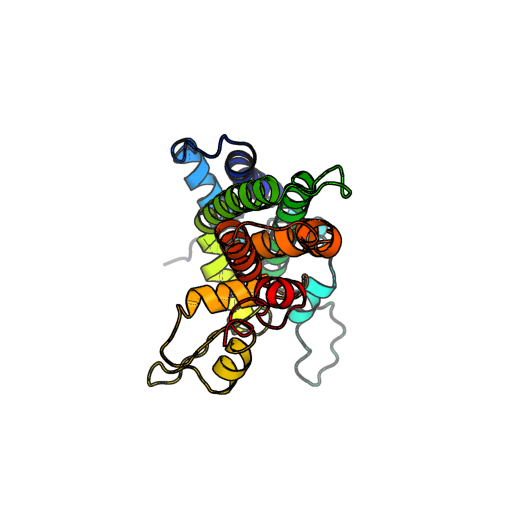99 O O . ASN A 1 149 ? 5.096 6.652 -8.811 1.00 97.12 149 ASN A O 1
ATOM 1203 N N . TYR A 1 150 ? 7.285 6.888 -8.424 1.00 96.81 150 TYR A N 1
ATOM 1204 C CA . TYR A 1 150 ? 7.667 6.505 -9.787 1.00 96.81 150 TYR A CA 1
ATOM 1205 C C . TYR A 1 150 ? 7.249 5.059 -10.108 1.00 96.81 150 TYR A C 1
ATOM 1207 O O . TYR A 1 150 ? 6.687 4.800 -11.171 1.00 96.81 150 TYR A O 1
ATOM 1215 N N . PHE A 1 151 ? 7.450 4.133 -9.166 1.00 97.25 151 PHE A N 1
ATOM 1216 C CA . PHE A 1 151 ? 7.030 2.737 -9.295 1.00 97.25 151 PHE A CA 1
ATOM 1217 C C . PHE A 1 151 ? 5.506 2.622 -9.426 1.00 97.25 151 PHE A C 1
ATOM 1219 O O . PHE A 1 151 ? 5.011 1.925 -10.316 1.00 97.25 151 PHE A O 1
ATOM 1226 N N . ASN A 1 152 ? 4.759 3.369 -8.604 1.00 97.19 152 ASN A N 1
ATOM 1227 C CA . ASN A 1 152 ? 3.298 3.410 -8.684 1.00 97.19 152 ASN A CA 1
ATOM 1228 C C . ASN A 1 152 ? 2.812 3.854 -10.073 1.00 97.19 152 ASN A C 1
ATOM 1230 O O . ASN A 1 152 ? 2.030 3.149 -10.707 1.00 97.19 152 ASN A O 1
ATOM 1234 N N . ARG A 1 153 ? 3.304 4.997 -10.562 1.00 95.75 153 ARG A N 1
ATOM 1235 C CA . ARG A 1 153 ? 2.847 5.608 -11.823 1.00 95.75 153 ARG A CA 1
ATOM 1236 C C . ARG A 1 153 ? 3.229 4.813 -13.065 1.00 95.75 153 ARG A C 1
ATOM 1238 O O . ARG A 1 153 ? 2.494 4.799 -14.042 1.00 95.75 153 ARG A O 1
ATOM 1245 N N . HIS A 1 154 ? 4.404 4.192 -13.072 1.00 93.94 154 HIS A N 1
ATOM 1246 C CA . HIS A 1 154 ? 4.927 3.584 -14.297 1.00 93.94 154 HIS A CA 1
ATOM 1247 C C . HIS A 1 154 ? 4.724 2.078 -14.381 1.00 93.94 154 HIS A C 1
ATOM 1249 O O . HIS A 1 154 ? 4.713 1.540 -15.489 1.00 93.94 154 HIS A O 1
ATOM 1255 N N . LEU A 1 155 ? 4.568 1.399 -13.244 1.00 94.69 155 LEU A N 1
ATOM 1256 C CA . LEU A 1 155 ? 4.434 -0.053 -13.215 1.00 94.69 155 LEU A CA 1
ATOM 1257 C C . LEU A 1 155 ? 3.125 -0.494 -12.591 1.00 94.69 155 LEU A C 1
ATOM 1259 O O . LEU A 1 155 ? 2.376 -1.195 -13.258 1.00 94.69 155 LEU A O 1
ATOM 1263 N N . VAL A 1 156 ? 2.797 -0.053 -11.374 1.00 95.69 156 VAL A N 1
ATOM 1264 C CA . VAL A 1 156 ? 1.544 -0.480 -10.728 1.00 95.69 156 VAL A CA 1
ATOM 1265 C C . VAL A 1 156 ? 0.328 -0.032 -11.537 1.00 95.69 156 VAL A C 1
ATOM 1267 O O . VAL A 1 156 ? -0.566 -0.837 -11.783 1.00 95.69 156 VAL A O 1
ATOM 1270 N N . GLU A 1 157 ? 0.303 1.223 -11.990 1.00 94.62 157 GLU A N 1
ATOM 1271 C CA . GLU A 1 157 ? -0.774 1.752 -12.831 1.00 94.62 157 GLU A CA 1
ATOM 1272 C C . GLU A 1 157 ? -0.878 0.982 -14.151 1.00 94.62 157 GLU A C 1
ATOM 1274 O O . GLU A 1 157 ? -1.956 0.508 -14.502 1.00 94.62 157 GLU A O 1
ATOM 1279 N N . ARG A 1 158 ? 0.256 0.728 -14.815 1.00 93.62 158 ARG A N 1
ATOM 1280 C CA . ARG A 1 158 ? 0.303 -0.085 -16.035 1.00 93.62 158 ARG A CA 1
ATOM 1281 C C . ARG A 1 158 ? -0.225 -1.504 -15.803 1.00 93.62 158 ARG A C 1
ATOM 1283 O O . ARG A 1 158 ? -1.057 -1.985 -16.563 1.00 93.62 158 ARG A O 1
ATOM 1290 N N . TRP A 1 159 ? 0.221 -2.185 -14.753 1.00 94.25 1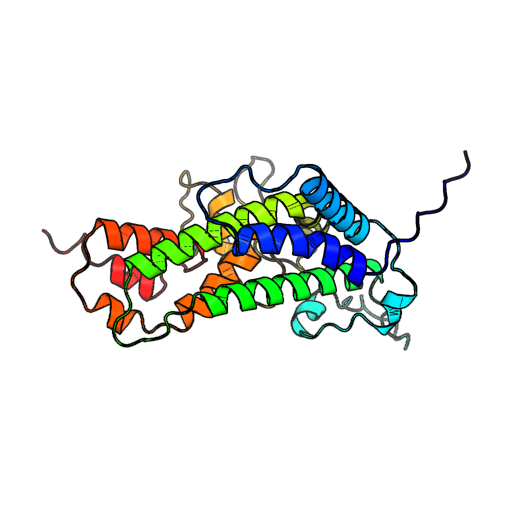59 TRP A N 1
ATOM 1291 C CA . TRP A 1 159 ? -0.236 -3.537 -14.433 1.00 94.25 159 TRP A CA 1
ATOM 1292 C C . TRP A 1 159 ? -1.719 -3.563 -14.071 1.00 94.25 159 TRP A C 1
ATOM 1294 O O . TRP A 1 159 ? -2.430 -4.505 -14.417 1.00 94.25 159 TRP A O 1
ATOM 1304 N N . ARG A 1 160 ? -2.220 -2.513 -13.420 1.00 92.94 160 ARG A N 1
ATOM 1305 C CA . ARG A 1 160 ? -3.649 -2.326 -13.165 1.00 92.94 160 ARG A CA 1
ATOM 1306 C C . ARG A 1 160 ? -4.426 -2.150 -14.474 1.00 92.94 160 ARG A C 1
ATOM 1308 O O . ARG A 1 160 ? -5.482 -2.760 -14.631 1.00 92.94 160 ARG A O 1
ATOM 1315 N N . ASP A 1 161 ? -3.899 -1.374 -15.415 1.00 90.94 161 ASP A N 1
ATOM 1316 C CA . ASP A 1 161 ? -4.496 -1.158 -16.737 1.00 90.94 161 ASP A CA 1
ATOM 1317 C C . ASP A 1 161 ? -4.541 -2.436 -17.577 1.00 90.94 161 ASP A C 1
ATOM 1319 O O . ASP A 1 161 ? -5.530 -2.692 -18.261 1.00 90.94 161 ASP A O 1
ATOM 1323 N N . GLU A 1 162 ? -3.514 -3.274 -17.455 1.00 90.94 162 GLU A N 1
ATOM 1324 C CA . GLU A 1 162 ? -3.421 -4.595 -18.083 1.00 90.94 162 GLU A CA 1
ATOM 1325 C C . GLU A 1 162 ? -4.264 -5.670 -17.363 1.00 90.94 162 GLU A C 1
ATOM 1327 O O . GLU A 1 162 ? -4.268 -6.828 -17.773 1.00 90.94 162 GLU A O 1
ATOM 1332 N N . GLY A 1 163 ? -4.976 -5.321 -16.284 1.00 90.56 163 GLY A N 1
ATOM 1333 C CA . GLY A 1 163 ? -5.801 -6.258 -15.510 1.00 90.56 163 GLY A CA 1
ATOM 1334 C C . GLY A 1 163 ? -5.011 -7.229 -14.624 1.00 90.56 163 GLY A C 1
ATOM 1335 O O . GLY A 1 163 ? -5.590 -8.165 -14.076 1.00 90.56 163 GLY A O 1
ATOM 1336 N N . LYS A 1 164 ? -3.704 -7.002 -14.466 1.00 91.06 164 LYS A N 1
ATOM 1337 C CA . LYS A 1 164 ? -2.789 -7.767 -13.602 1.00 91.06 164 LYS A CA 1
ATOM 1338 C C . LYS A 1 164 ? -2.765 -7.242 -12.159 1.00 91.06 164 LYS A C 1
ATOM 1340 O O . LYS A 1 164 ? -2.329 -7.939 -11.246 1.00 91.06 164 LYS A O 1
ATOM 1345 N N . GLY A 1 165 ? -3.204 -5.998 -11.965 1.00 89.50 165 GLY A N 1
ATOM 1346 C CA . GLY A 1 165 ? -3.236 -5.305 -10.679 1.00 89.50 165 GLY A CA 1
ATOM 1347 C C . GLY A 1 165 ? -4.596 -5.321 -9.976 1.00 89.50 165 GLY A C 1
ATOM 1348 O O . GLY A 1 165 ? -5.518 -6.054 -10.330 1.00 89.50 165 GLY A O 1
ATOM 1349 N N . GLY A 1 166 ? -4.702 -4.499 -8.936 1.00 90.50 166 GLY A N 1
ATOM 1350 C CA . GLY A 1 166 ? -5.870 -4.413 -8.072 1.00 90.50 166 GLY A CA 1
ATOM 1351 C C . GLY A 1 166 ? -7.022 -3.578 -8.617 1.00 90.50 166 GLY A C 1
ATOM 1352 O O . GLY A 1 166 ? -7.377 -3.595 -9.795 1.00 90.50 166 GLY A O 1
ATOM 1353 N N . PHE A 1 167 ? -7.699 -2.895 -7.703 1.00 89.75 167 PHE A N 1
ATOM 1354 C CA . PHE A 1 167 ? -8.912 -2.153 -8.000 1.00 89.75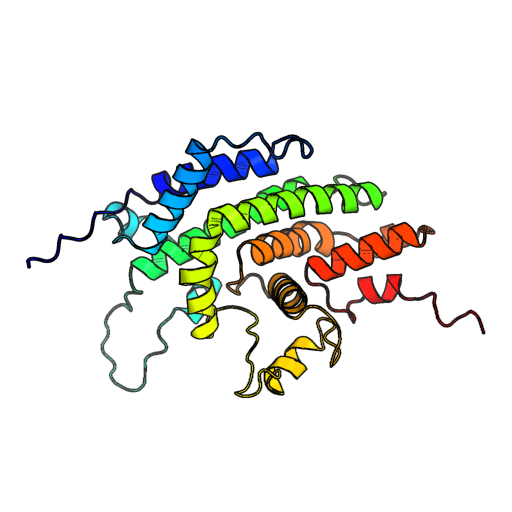 167 PHE A CA 1
ATOM 1355 C C . PHE A 1 167 ? -8.628 -0.962 -8.929 1.00 89.75 167 PHE A C 1
ATOM 1357 O O . PHE A 1 167 ? -7.780 -0.123 -8.629 1.00 89.75 167 PHE A O 1
ATOM 1364 N N . LYS A 1 168 ? -9.364 -0.866 -10.044 1.00 90.75 168 LYS A N 1
ATOM 1365 C CA . LYS A 1 168 ? -9.298 0.260 -10.985 1.00 90.75 168 LYS A CA 1
ATOM 1366 C C . LYS A 1 168 ? -10.621 1.004 -11.021 1.00 90.75 168 LYS A C 1
ATOM 1368 O O . LYS A 1 168 ? -11.665 0.401 -11.290 1.00 90.75 168 LYS A O 1
ATOM 1373 N N . ILE A 1 169 ? -10.545 2.315 -10.826 1.00 88.19 169 ILE A N 1
ATOM 1374 C CA . ILE A 1 169 ? -11.636 3.214 -11.168 1.00 88.19 169 ILE A CA 1
ATOM 1375 C C . ILE A 1 169 ? -11.612 3.497 -12.662 1.00 88.19 169 ILE A C 1
ATOM 1377 O O . ILE A 1 169 ? -10.637 4.023 -13.190 1.00 88.19 169 ILE A O 1
ATOM 1381 N N . ASN A 1 170 ? -12.710 3.151 -13.329 1.00 89.50 170 ASN A N 1
ATOM 1382 C CA . ASN A 1 170 ? -12.967 3.553 -14.699 1.00 89.50 170 ASN A CA 1
ATOM 1383 C C . ASN A 1 170 ? -14.082 4.590 -14.684 1.00 89.50 170 ASN A C 1
ATOM 1385 O O . ASN A 1 170 ? -15.137 4.364 -14.080 1.00 89.50 170 ASN A O 1
ATOM 1389 N N . ARG A 1 171 ? -13.829 5.707 -15.362 1.00 90.31 171 ARG A N 1
ATOM 1390 C CA . ARG A 1 171 ? -14.824 6.738 -15.628 1.00 90.31 171 ARG A CA 1
ATOM 1391 C C . ARG A 1 171 ? -15.256 6.662 -17.087 1.00 90.31 171 ARG A C 1
ATOM 1393 O O . ARG A 1 171 ? -14.451 6.303 -17.946 1.00 90.31 171 ARG A O 1
ATOM 1400 N N . ASP A 1 172 ? -16.518 6.960 -17.348 1.00 91.31 172 ASP A N 1
ATOM 1401 C CA . ASP A 1 172 ? -17.034 7.129 -18.700 1.00 91.31 172 ASP A CA 1
ATOM 1402 C C . ASP A 1 172 ? -16.570 8.466 -19.317 1.00 91.31 172 ASP A C 1
ATOM 1404 O O . ASP A 1 172 ? -15.841 9.249 -18.700 1.00 91.31 172 ASP A O 1
ATOM 1408 N N . SER A 1 173 ? -17.003 8.752 -20.548 1.00 91.69 173 SER A N 1
ATOM 1409 C CA . SER A 1 173 ? -16.688 10.011 -21.237 1.00 91.69 173 SER A CA 1
ATOM 1410 C C . SER A 1 173 ? -17.267 11.257 -20.553 1.00 91.69 173 SER A C 1
ATOM 1412 O O . SER A 1 173 ? -16.866 12.367 -20.887 1.00 91.69 173 SER A O 1
ATOM 1414 N N . GLN A 1 174 ? -18.213 11.090 -19.624 1.00 89.81 174 GLN A N 1
ATOM 1415 C CA . GLN A 1 174 ? -18.829 12.160 -18.837 1.00 89.81 174 GLN A CA 1
ATOM 1416 C C . GLN A 1 174 ? -18.167 12.323 -17.458 1.00 89.81 174 GLN A C 1
ATOM 1418 O O . GLN A 1 174 ? -18.553 13.203 -16.691 1.00 89.81 174 GLN A O 1
ATOM 1423 N N . GLY A 1 175 ? -17.164 11.499 -17.135 1.00 87.19 175 GLY A N 1
ATOM 1424 C CA . GLY A 1 175 ? -16.475 11.513 -15.849 1.00 87.19 175 GLY A CA 1
ATOM 1425 C C . GLY A 1 175 ? -17.200 10.755 -14.731 1.00 87.19 175 GLY A C 1
ATOM 1426 O O . GLY A 1 175 ? -16.703 10.762 -13.602 1.00 87.19 175 GLY A O 1
ATOM 1427 N N . LYS A 1 176 ? -18.325 10.085 -15.012 1.00 88.75 176 LYS A N 1
ATOM 1428 C CA . LYS A 1 176 ? -19.048 9.254 -14.038 1.00 88.75 176 LYS A CA 1
ATOM 1429 C C . LYS A 1 176 ? -18.397 7.885 -13.911 1.00 88.75 176 LYS A C 1
ATOM 1431 O O . LYS A 1 176 ? -17.786 7.397 -14.860 1.00 88.75 176 LYS A O 1
ATOM 1436 N N . LEU A 1 177 ? -18.511 7.252 -12.743 1.00 90.62 177 LEU A N 1
ATOM 1437 C CA . LEU A 1 177 ? -18.060 5.870 -12.590 1.00 90.62 177 LEU A CA 1
ATOM 1438 C C . LEU A 1 177 ? -18.878 4.963 -13.508 1.00 90.62 177 LEU A C 1
ATOM 1440 O O . LEU A 1 177 ? -20.092 5.092 -13.606 1.00 90.62 177 LEU A O 1
ATOM 1444 N N . THR A 1 178 ? -18.210 4.027 -14.179 1.00 92.62 178 THR A N 1
ATOM 1445 C CA . THR 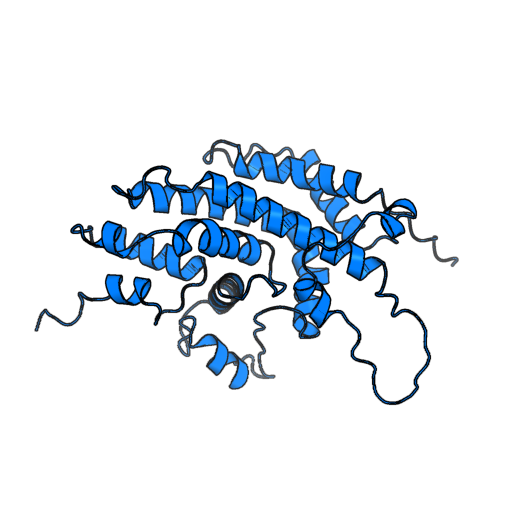A 1 178 ? -18.941 2.967 -14.887 1.00 92.62 178 THR A CA 1
ATOM 1446 C C . THR A 1 178 ? -19.711 2.114 -13.878 1.00 92.62 178 THR A C 1
ATOM 1448 O O . THR A 1 178 ? -19.182 1.845 -12.798 1.00 92.62 178 THR A O 1
ATOM 1451 N N . GLU A 1 179 ? -20.889 1.604 -14.246 1.00 91.56 179 GLU A N 1
ATOM 1452 C CA . GLU A 1 179 ? -21.716 0.730 -13.391 1.00 91.56 179 GLU A CA 1
ATOM 1453 C C . GLU A 1 179 ? -20.899 -0.433 -12.792 1.00 91.56 179 GLU A C 1
ATOM 1455 O O . GLU A 1 179 ? -20.989 -0.761 -11.611 1.00 91.56 179 GLU A O 1
ATOM 1460 N N . LYS A 1 180 ? -19.995 -1.025 -13.585 1.00 90.31 180 LYS A N 1
ATOM 1461 C CA . LYS A 1 180 ? -19.080 -2.078 -13.120 1.00 90.31 180 LYS A CA 1
ATOM 1462 C C . LYS A 1 180 ? -18.119 -1.590 -12.031 1.00 90.31 180 LYS A C 1
ATOM 1464 O O . LYS A 1 180 ? -17.802 -2.349 -11.118 1.00 90.31 180 LYS A O 1
ATOM 1469 N N . THR A 1 181 ? -17.586 -0.376 -12.150 1.00 89.69 181 THR A N 1
ATOM 1470 C CA . THR A 1 181 ? -16.697 0.209 -11.137 1.00 89.69 181 THR A CA 1
ATOM 1471 C C . THR A 1 181 ? -17.477 0.576 -9.884 1.00 89.69 181 THR A C 1
ATOM 1473 O O . THR A 1 181 ? -17.021 0.247 -8.795 1.00 89.69 181 THR A O 1
ATOM 1476 N N . GLU A 1 182 ? -18.645 1.189 -10.036 1.00 91.62 182 GLU A N 1
ATOM 1477 C CA . GLU A 1 182 ? -19.538 1.546 -8.937 1.00 91.62 182 GLU A CA 1
ATOM 1478 C C . GLU A 1 182 ? -19.952 0.314 -8.124 1.00 91.62 182 GLU A C 1
ATOM 1480 O O . GLU A 1 182 ? -19.673 0.250 -6.929 1.00 91.62 182 GLU A O 1
ATOM 1485 N N . ASN A 1 183 ? -20.452 -0.738 -8.780 1.00 92.12 183 ASN A N 1
ATOM 1486 C CA . ASN A 1 183 ? -20.811 -2.001 -8.127 1.00 92.12 183 ASN A CA 1
ATOM 1487 C C . ASN A 1 183 ? -19.638 -2.635 -7.364 1.00 92.12 183 ASN A C 1
ATOM 1489 O O . ASN A 1 183 ? -19.829 -3.292 -6.341 1.00 92.12 183 ASN A O 1
ATOM 1493 N N . ARG A 1 184 ? -18.401 -2.441 -7.839 1.00 90.81 184 ARG A N 1
ATOM 1494 C CA . ARG A 1 184 ? -17.203 -2.897 -7.122 1.00 90.81 184 ARG A CA 1
ATOM 1495 C C . ARG A 1 184 ? -16.796 -1.955 -5.987 1.00 90.81 184 ARG A C 1
ATOM 1497 O O . ARG A 1 184 ? -16.124 -2.422 -5.072 1.00 90.81 184 ARG A O 1
ATOM 1504 N N . ALA A 1 185 ? -17.142 -0.671 -6.057 1.00 91.31 185 ALA A N 1
ATOM 1505 C CA . ALA A 1 185 ? -16.811 0.362 -5.077 1.00 91.31 185 ALA A CA 1
ATOM 1506 C C . ALA A 1 185 ? -17.776 0.365 -3.878 1.00 91.31 185 ALA A C 1
ATOM 1508 O O . ALA A 1 185 ? -17.351 0.644 -2.759 1.00 91.31 185 ALA A O 1
ATOM 1509 N N . VAL A 1 186 ? -19.047 -0.001 -4.085 1.00 91.94 186 VAL A N 1
ATOM 1510 C CA . VAL A 1 186 ? -20.086 -0.063 -3.036 1.00 91.94 186 VAL A CA 1
ATOM 1511 C C . VAL A 1 186 ? -19.654 -0.890 -1.811 1.00 91.94 186 VAL A C 1
ATOM 1513 O O . VAL A 1 186 ? -19.753 -0.379 -0.694 1.00 91.94 186 VAL A O 1
ATOM 1516 N N . PRO A 1 187 ? -19.064 -2.100 -1.949 1.00 91.06 187 PRO A N 1
ATOM 1517 C CA . PRO A 1 187 ? -18.542 -2.864 -0.809 1.00 91.06 187 PRO A CA 1
ATOM 1518 C C . PRO A 1 187 ? -17.434 -2.173 -0.006 1.00 91.06 187 PRO A C 1
ATOM 1520 O O . PRO A 1 187 ? -17.050 -2.683 1.040 1.00 91.06 187 PRO A O 1
ATOM 1523 N N . TRP A 1 188 ? -16.902 -1.048 -0.479 1.00 91.06 188 TRP A N 1
ATOM 1524 C CA . TRP A 1 188 ? -15.861 -0.257 0.180 1.00 91.06 188 TRP A CA 1
ATOM 1525 C C . TRP A 1 188 ? -16.386 1.080 0.719 1.00 91.06 188 TRP A C 1
ATOM 1527 O O . TRP A 1 188 ? -15.603 1.888 1.218 1.00 91.06 188 TRP A O 1
ATOM 1537 N N . GLY A 1 189 ? -17.709 1.287 0.687 1.00 86.19 189 GLY A N 1
ATOM 1538 C CA . GLY A 1 189 ? -18.373 2.489 1.194 1.00 86.19 189 GLY A CA 1
ATOM 1539 C C . GLY A 1 189 ? -18.476 3.621 0.173 1.00 86.19 189 GLY A C 1
ATOM 1540 O O . GLY A 1 189 ? -18.445 4.782 0.567 1.00 86.19 189 GLY A O 1
ATOM 1541 N N . TYR A 1 190 ? -18.540 3.298 -1.123 1.00 91.19 190 TYR A N 1
ATOM 1542 C CA . TYR A 1 190 ? -18.949 4.271 -2.135 1.00 91.19 190 TYR A CA 1
ATOM 1543 C C . TYR A 1 190 ? -20.441 4.572 -2.016 1.00 91.19 190 TYR A C 1
ATOM 1545 O O . TYR A 1 190 ? -21.254 3.648 -1.978 1.00 91.19 190 TYR A O 1
ATOM 1553 N N . GLU A 1 191 ? -20.770 5.858 -2.016 1.00 88.88 191 GLU A N 1
ATOM 1554 C CA . GLU A 1 191 ? -22.128 6.387 -2.089 1.00 88.88 191 GLU A CA 1
ATOM 1555 C C . GLU A 1 191 ? -22.172 7.383 -3.252 1.00 88.88 191 GLU A C 1
ATOM 1557 O O . GLU A 1 191 ? -21.244 8.177 -3.427 1.00 88.88 191 GLU A O 1
ATOM 1562 N N . GLU A 1 192 ? -23.216 7.333 -4.082 1.00 86.00 192 GLU A N 1
ATOM 1563 C CA . GLU A 1 192 ? -23.331 8.242 -5.224 1.00 86.00 192 GLU A CA 1
ATOM 1564 C C . GLU A 1 192 ? -23.348 9.703 -4.737 1.00 86.00 192 GLU A C 1
ATOM 1566 O O . GLU A 1 192 ? -24.135 10.085 -3.874 1.00 86.00 192 GLU A O 1
ATOM 1571 N N . GLY A 1 193 ? -22.436 10.528 -5.262 1.00 81.69 193 GLY A N 1
ATOM 1572 C CA . GLY A 1 193 ? -22.269 11.923 -4.830 1.00 81.69 193 GLY A CA 1
ATOM 1573 C C . GLY A 1 193 ? -21.530 12.116 -3.496 1.00 81.69 193 GLY A C 1
ATOM 1574 O O . GLY A 1 193 ? -21.317 13.261 -3.097 1.00 81.69 193 GLY A O 1
ATOM 1575 N N . GLY A 1 194 ? -21.102 11.034 -2.836 1.00 83.00 194 GLY A N 1
ATOM 1576 C CA . GLY A 1 194 ? -20.386 11.049 -1.561 1.00 83.00 194 GLY A CA 1
ATOM 1577 C C . GLY A 1 194 ? -18.971 10.457 -1.632 1.00 83.00 194 GLY A C 1
ATOM 1578 O O . GLY A 1 194 ? -18.659 9.591 -2.447 1.00 83.00 194 GLY A O 1
ATOM 1579 N N . GLY A 1 195 ? -18.102 10.916 -0.726 1.00 81.31 195 GLY A N 1
ATOM 1580 C CA . GLY A 1 195 ? -16.764 10.358 -0.509 1.00 81.31 195 GLY A CA 1
ATOM 1581 C C . GLY A 1 195 ? -15.715 10.703 -1.575 1.00 81.31 195 GLY A C 1
ATOM 1582 O O . GLY A 1 195 ? -16.003 11.114 -2.697 1.00 81.31 195 GLY A O 1
ATOM 1583 N N . ASN A 1 196 ? -14.445 10.531 -1.211 1.00 91.00 196 ASN A N 1
ATOM 1584 C CA . ASN A 1 196 ? -13.331 10.667 -2.141 1.00 91.00 196 ASN A CA 1
ATOM 1585 C C . ASN A 1 196 ? -13.079 9.321 -2.841 1.00 91.00 196 ASN A C 1
ATOM 1587 O O . ASN A 1 196 ? -12.749 8.320 -2.207 1.00 91.00 196 ASN A O 1
ATOM 1591 N N . ILE A 1 197 ? -13.221 9.302 -4.166 1.00 90.56 197 ILE A N 1
ATOM 1592 C CA . ILE A 1 197 ? -13.016 8.111 -5.002 1.00 90.56 197 ILE A CA 1
ATOM 1593 C C . ILE A 1 197 ? -11.594 7.542 -4.850 1.00 90.56 197 ILE A C 1
ATOM 1595 O O . ILE A 1 197 ? -11.419 6.324 -4.884 1.00 90.56 197 ILE A O 1
ATOM 1599 N N . GLU A 1 198 ? -10.588 8.397 -4.663 1.00 91.75 198 GLU A N 1
ATOM 1600 C CA . GLU A 1 198 ? -9.196 7.971 -4.468 1.00 91.75 198 GLU A CA 1
ATOM 1601 C C . GLU A 1 198 ? -9.023 7.219 -3.145 1.00 91.75 198 GLU A C 1
ATOM 1603 O O . GLU A 1 198 ? -8.345 6.192 -3.096 1.00 91.75 198 GLU A O 1
ATOM 1608 N N . ASP A 1 199 ? -9.706 7.673 -2.093 1.00 92.75 199 ASP A N 1
ATOM 1609 C CA . ASP A 1 199 ? -9.701 6.994 -0.799 1.00 92.75 199 ASP A CA 1
ATOM 1610 C C . ASP A 1 199 ? -10.364 5.618 -0.914 1.00 92.75 199 ASP A C 1
ATOM 1612 O O . ASP A 1 199 ? -9.814 4.621 -0.453 1.00 92.75 199 ASP A O 1
ATOM 1616 N N . ILE A 1 200 ? -11.501 5.533 -1.612 1.00 93.12 200 ILE A N 1
ATOM 1617 C CA . ILE A 1 200 ? -12.209 4.267 -1.854 1.00 93.12 200 ILE A CA 1
ATOM 1618 C C . ILE A 1 200 ? -11.336 3.290 -2.644 1.00 93.12 200 ILE A C 1
ATOM 1620 O O . ILE A 1 200 ? -11.292 2.102 -2.316 1.00 93.12 200 ILE A O 1
ATOM 1624 N N . GLN A 1 201 ? -10.604 3.779 -3.650 1.00 94.25 201 GLN A N 1
ATOM 1625 C CA . GLN A 1 201 ? -9.608 2.974 -4.352 1.00 94.25 201 GLN A CA 1
ATOM 1626 C C . GLN A 1 201 ? -8.559 2.433 -3.389 1.00 94.25 201 GLN A C 1
ATOM 1628 O O . GLN A 1 201 ? -8.290 1.234 -3.395 1.00 94.25 201 GLN A O 1
ATOM 1633 N N . GLY A 1 202 ? -7.990 3.311 -2.561 1.00 95.75 202 GLY A N 1
ATOM 1634 C CA . GLY A 1 202 ? -6.988 2.950 -1.567 1.00 95.75 202 GLY A CA 1
ATOM 1635 C C . GLY A 1 202 ? -7.492 1.871 -0.610 1.00 95.75 202 GLY A C 1
ATOM 1636 O O . GLY A 1 202 ? -6.789 0.889 -0.380 1.00 95.75 202 GLY A O 1
ATOM 1637 N N . TYR A 1 203 ? -8.730 1.993 -0.124 1.00 95.62 203 TYR A N 1
ATOM 1638 C CA . TYR A 1 203 ? -9.350 1.006 0.766 1.00 95.62 203 TYR A CA 1
ATOM 1639 C C . TYR A 1 203 ? -9.585 -0.327 0.064 1.00 95.62 203 TYR A C 1
ATOM 1641 O O . TYR A 1 203 ? -9.270 -1.374 0.621 1.00 95.62 203 TYR A O 1
ATOM 1649 N N . ALA A 1 204 ? -10.092 -0.303 -1.170 1.00 95.75 204 ALA A N 1
ATOM 1650 C CA . ALA A 1 204 ? -10.306 -1.511 -1.959 1.00 95.75 204 ALA A CA 1
ATOM 1651 C C . ALA A 1 204 ? -8.988 -2.228 -2.288 1.00 95.75 204 ALA A C 1
ATOM 1653 O O . ALA A 1 204 ? -8.922 -3.459 -2.302 1.00 95.75 204 ALA A O 1
ATOM 1654 N N . GLU A 1 205 ? -7.925 -1.466 -2.538 1.00 96.44 205 GLU A N 1
ATOM 1655 C CA . GLU A 1 205 ? -6.590 -1.998 -2.778 1.00 96.44 205 GLU A CA 1
ATOM 1656 C C . GLU A 1 205 ? -5.958 -2.585 -1.516 1.00 96.44 205 GLU A C 1
ATOM 1658 O O . GLU A 1 205 ? -5.481 -3.721 -1.562 1.00 96.44 205 GLU A O 1
ATOM 1663 N N . ALA A 1 206 ? -6.003 -1.877 -0.384 1.00 97.50 206 ALA A N 1
ATOM 1664 C CA . ALA A 1 206 ? -5.570 -2.419 0.907 1.00 97.50 206 ALA A CA 1
ATOM 1665 C C . ALA A 1 206 ? -6.401 -3.662 1.283 1.00 97.50 206 ALA A C 1
ATOM 1667 O O . ALA A 1 206 ? -5.897 -4.636 1.839 1.00 97.50 206 ALA A O 1
ATOM 1668 N N . GLY A 1 207 ? -7.665 -3.648 0.857 1.00 96.19 207 GLY A N 1
ATOM 1669 C CA . GLY A 1 207 ? -8.662 -4.700 0.952 1.00 96.19 207 GLY A CA 1
ATOM 1670 C C . GLY A 1 207 ? -8.370 -5.966 0.146 1.00 96.19 207 GLY A C 1
ATOM 1671 O O . GLY A 1 207 ? -8.915 -7.031 0.444 1.00 96.19 207 GLY A O 1
ATOM 1672 N N . SER A 1 208 ? -7.507 -5.879 -0.864 1.00 95.62 208 SER A N 1
ATOM 1673 C CA . SER A 1 208 ? -7.258 -6.962 -1.814 1.00 95.62 208 SER A CA 1
ATOM 1674 C C . SER A 1 208 ? -6.537 -8.173 -1.200 1.00 95.62 208 SER A C 1
ATOM 1676 O O . SER A 1 208 ? -6.044 -8.155 -0.066 1.00 95.62 208 SER A O 1
ATOM 1678 N N . LYS A 1 209 ? -6.476 -9.266 -1.970 1.00 95.19 209 LYS A N 1
ATOM 1679 C CA . LYS A 1 209 ? -5.692 -10.459 -1.619 1.00 95.19 209 LYS A CA 1
ATOM 1680 C C . LYS A 1 209 ? -4.194 -10.140 -1.695 1.00 95.19 209 LYS A C 1
ATOM 1682 O O . LYS A 1 209 ? -3.780 -9.330 -2.519 1.00 95.19 209 LYS A O 1
ATOM 1687 N N . LEU A 1 210 ? -3.370 -10.843 -0.912 1.00 94.06 210 LEU A N 1
ATOM 1688 C CA . LEU A 1 210 ? -1.906 -10.660 -0.902 1.00 94.06 210 LEU A CA 1
ATOM 1689 C C . LEU A 1 210 ? -1.239 -10.895 -2.271 1.00 94.06 210 LEU A C 1
ATOM 1691 O O . LEU A 1 210 ? -0.206 -10.312 -2.564 1.00 94.06 210 LEU A O 1
ATOM 1695 N N . MET A 1 211 ? -1.853 -11.714 -3.127 1.00 91.12 211 MET A N 1
ATOM 1696 C CA . MET A 1 211 ? -1.381 -12.015 -4.487 1.00 91.12 211 MET A CA 1
ATOM 1697 C C . MET A 1 211 ? -1.680 -10.916 -5.523 1.00 91.12 211 MET A C 1
ATOM 1699 O O . MET A 1 211 ? -1.358 -11.072 -6.695 1.00 91.12 211 MET A O 1
ATOM 1703 N N . THR A 1 212 ? -2.353 -9.834 -5.132 1.00 94.50 212 THR A N 1
ATOM 1704 C CA . THR A 1 212 ? -2.760 -8.767 -6.049 1.00 94.50 212 THR A CA 1
ATOM 1705 C C . THR A 1 212 ? -1.759 -7.620 -6.011 1.00 94.50 212 THR A C 1
ATOM 1707 O O . THR A 1 212 ? -1.457 -7.107 -4.933 1.00 94.50 212 THR A O 1
ATOM 1710 N N . VAL A 1 213 ? -1.290 -7.169 -7.177 1.00 95.81 213 VAL A N 1
ATOM 1711 C CA . VAL A 1 213 ? -0.422 -5.988 -7.239 1.00 95.81 213 VAL A CA 1
ATOM 1712 C C . VAL A 1 213 ? -1.239 -4.717 -7.033 1.00 95.81 213 VAL A C 1
ATOM 1714 O O . VAL A 1 213 ? -2.182 -4.448 -7.775 1.00 95.81 213 VAL A O 1
ATOM 1717 N N . VAL A 1 214 ? -0.879 -3.934 -6.023 1.00 97.56 214 VAL A N 1
ATOM 1718 C CA . VAL A 1 214 ? -1.538 -2.670 -5.660 1.00 97.56 214 VAL A CA 1
ATOM 1719 C C . VAL A 1 214 ? -0.508 -1.572 -5.417 1.00 97.56 214 VAL A C 1
ATOM 1721 O O . VAL A 1 214 ? 0.694 -1.830 -5.481 1.00 97.56 214 VAL A O 1
ATOM 1724 N N . SER A 1 215 ? -0.960 -0.342 -5.156 1.00 97.88 215 SER A N 1
ATOM 1725 C CA . SER A 1 215 ? -0.058 0.764 -4.807 1.00 97.88 215 SER A CA 1
ATOM 1726 C C . SER A 1 215 ? 0.842 0.432 -3.611 1.00 97.88 215 SER A C 1
ATOM 1728 O O . SER A 1 215 ? 0.511 -0.412 -2.772 1.00 97.88 215 SER A O 1
ATOM 1730 N N . VAL A 1 216 ? 1.989 1.108 -3.512 1.00 98.31 216 VAL A N 1
ATOM 1731 C CA . VAL A 1 216 ? 2.909 0.962 -2.371 1.00 98.31 216 VAL A CA 1
ATOM 1732 C C . VAL A 1 216 ? 2.183 1.245 -1.053 1.00 98.31 216 VAL A C 1
ATOM 1734 O O . VAL A 1 216 ? 2.266 0.431 -0.132 1.00 98.31 216 VAL A O 1
ATOM 1737 N N . ASN A 1 217 ? 1.394 2.324 -0.990 1.00 98.38 217 ASN A N 1
ATOM 1738 C CA . ASN A 1 217 ? 0.582 2.646 0.181 1.00 98.38 217 ASN A CA 1
ATOM 1739 C C . ASN A 1 217 ? -0.386 1.510 0.550 1.00 98.38 217 ASN A C 1
ATOM 1741 O O . ASN A 1 217 ? -0.384 1.034 1.685 1.00 98.38 217 ASN A O 1
ATOM 1745 N N . ALA A 1 218 ? -1.174 1.023 -0.413 1.00 98.19 218 ALA A N 1
ATOM 1746 C CA . ALA A 1 218 ? -2.109 -0.072 -0.170 1.00 98.19 218 ALA A CA 1
ATOM 1747 C C . ALA A 1 218 ? -1.406 -1.375 0.236 1.00 98.19 218 ALA A C 1
ATOM 1749 O O . ALA A 1 218 ? -1.924 -2.106 1.073 1.00 98.19 218 ALA A O 1
ATOM 1750 N N . THR A 1 219 ? -0.220 -1.653 -0.311 1.00 98.44 219 THR A N 1
ATOM 1751 C CA . THR A 1 219 ? 0.589 -2.831 0.040 1.00 98.44 219 THR A CA 1
ATOM 1752 C C . THR A 1 219 ? 0.982 -2.789 1.518 1.00 98.44 219 THR A C 1
ATOM 1754 O O . THR A 1 219 ? 0.772 -3.769 2.231 1.00 98.44 219 THR A O 1
ATOM 1757 N N . GLY A 1 220 ? 1.473 -1.644 2.005 1.00 98.38 220 GLY A N 1
ATOM 1758 C CA . GLY A 1 220 ? 1.799 -1.461 3.421 1.00 98.38 220 GLY A CA 1
ATOM 1759 C C . GLY A 1 220 ? 0.570 -1.585 4.324 1.00 98.38 220 GLY A C 1
ATOM 1760 O O . GLY A 1 220 ? 0.562 -2.388 5.255 1.00 98.38 220 GLY A O 1
ATOM 1761 N N . LEU A 1 221 ? -0.512 -0.861 4.021 1.00 98.56 221 LEU A N 1
ATOM 1762 C CA . LEU A 1 221 ? -1.745 -0.914 4.823 1.00 98.56 221 LEU A CA 1
ATOM 1763 C C . LEU A 1 221 ? -2.368 -2.320 4.853 1.00 98.56 221 LEU A C 1
ATOM 1765 O O . LEU A 1 221 ? -2.805 -2.778 5.910 1.00 98.56 221 LEU A O 1
ATOM 1769 N N . ARG A 1 222 ? -2.327 -3.047 3.729 1.00 98.12 222 ARG A N 1
ATOM 1770 C CA . ARG A 1 222 ? -2.725 -4.459 3.645 1.00 98.12 222 ARG A CA 1
ATOM 1771 C C . ARG A 1 222 ? -1.892 -5.338 4.575 1.00 98.12 222 ARG A C 1
ATOM 1773 O O . ARG A 1 222 ? -2.445 -6.228 5.210 1.00 98.12 222 ARG A O 1
ATOM 1780 N N . ARG A 1 223 ? -0.582 -5.096 4.692 1.00 98.19 223 ARG A N 1
ATOM 1781 C CA . ARG A 1 223 ? 0.275 -5.842 5.625 1.00 98.19 223 ARG A CA 1
ATOM 1782 C C . ARG A 1 223 ? -0.025 -5.521 7.080 1.00 98.19 223 ARG A C 1
ATOM 1784 O O . ARG A 1 223 ? -0.054 -6.445 7.884 1.00 98.19 223 ARG A O 1
ATOM 1791 N N . PHE A 1 224 ? -0.357 -4.280 7.426 1.00 98.25 224 PHE A N 1
ATOM 1792 C CA . PHE A 1 224 ? -0.869 -3.991 8.770 1.00 98.25 224 PHE A CA 1
ATOM 1793 C C . PHE A 1 224 ? -2.164 -4.766 9.056 1.00 98.25 224 PHE A C 1
ATOM 1795 O O . PHE A 1 224 ? -2.305 -5.373 10.117 1.00 98.25 224 PHE A O 1
ATOM 1802 N N . ARG A 1 225 ? -3.083 -4.822 8.081 1.00 97.56 225 ARG A N 1
ATOM 1803 C CA . ARG A 1 225 ? -4.314 -5.614 8.180 1.00 97.56 225 ARG A CA 1
ATOM 1804 C C . ARG A 1 225 ? -4.025 -7.085 8.469 1.00 97.56 225 ARG A C 1
ATOM 1806 O O . ARG A 1 225 ? -4.494 -7.596 9.478 1.00 97.56 225 ARG A O 1
ATOM 1813 N N . THR A 1 226 ? -3.267 -7.751 7.599 1.00 97.25 226 THR A N 1
ATOM 1814 C CA . THR A 1 226 ? -3.085 -9.210 7.652 1.00 97.25 226 THR A CA 1
ATOM 1815 C C . THR A 1 226 ? -2.140 -9.649 8.759 1.00 97.25 226 THR A C 1
ATOM 1817 O O . THR A 1 226 ? -2.309 -10.722 9.324 1.00 97.25 226 THR A O 1
ATOM 1820 N N . GLU A 1 227 ? -1.121 -8.844 9.066 1.00 97.38 227 GLU A N 1
ATOM 1821 C CA . GLU A 1 227 ? -0.121 -9.211 10.064 1.00 97.38 227 GLU A CA 1
ATOM 1822 C C . GLU A 1 227 ? -0.505 -8.757 11.467 1.00 97.38 227 GLU A C 1
ATOM 1824 O O . GLU A 1 227 ? -0.099 -9.408 12.417 1.00 97.38 227 GLU A O 1
ATOM 1829 N N . VAL A 1 228 ? -1.243 -7.660 11.635 1.00 95.94 228 VAL A N 1
ATOM 1830 C CA . VAL A 1 228 ? -1.607 -7.162 12.968 1.00 95.94 228 VAL A CA 1
ATOM 1831 C C . VAL A 1 228 ? -3.065 -7.468 13.239 1.00 95.94 228 VAL A C 1
ATOM 1833 O O . VAL A 1 228 ? -3.361 -8.284 14.097 1.00 95.94 228 VAL A O 1
ATOM 1836 N N . VAL A 1 229 ? -3.980 -6.858 12.491 1.00 95.19 229 VAL A N 1
ATOM 1837 C CA . VAL A 1 229 ? -5.395 -6.825 12.880 1.00 95.19 229 VAL A CA 1
ATOM 1838 C C . VAL A 1 229 ? -6.085 -8.178 12.697 1.00 95.19 229 VAL A C 1
ATOM 1840 O O . VAL A 1 229 ? -6.770 -8.617 13.609 1.00 95.19 229 VAL A O 1
ATOM 1843 N N . GLU A 1 230 ? -5.866 -8.874 11.576 1.00 93.88 230 GLU A N 1
ATOM 1844 C CA . GLU A 1 230 ? -6.445 -10.201 11.282 1.00 93.88 230 GLU A CA 1
ATOM 1845 C C . GLU A 1 230 ? -6.045 -11.291 12.284 1.00 93.88 230 GLU A C 1
ATOM 1847 O O . GLU A 1 230 ? -6.798 -12.240 12.492 1.00 93.88 230 GLU A O 1
ATOM 1852 N N . VAL A 1 231 ? -4.880 -11.138 12.917 1.00 93.00 231 VAL A N 1
ATOM 1853 C CA . VAL A 1 231 ? -4.346 -12.083 13.908 1.00 93.00 231 VAL A CA 1
ATOM 1854 C C . VAL A 1 231 ? -4.926 -11.826 15.305 1.00 93.00 231 VAL A C 1
ATOM 1856 O O . VAL A 1 231 ? -4.831 -12.688 16.175 1.00 93.00 231 VAL A O 1
ATOM 1859 N N . LEU A 1 232 ? -5.532 -10.658 15.536 1.00 89.44 232 LEU A N 1
ATOM 1860 C CA . LEU A 1 232 ? -6.097 -10.298 16.831 1.00 89.44 232 LEU A CA 1
ATOM 1861 C C . LEU A 1 232 ? -7.504 -10.861 17.011 1.00 89.44 232 LEU A C 1
ATOM 1863 O O . LEU A 1 232 ? -8.353 -10.794 16.119 1.00 89.44 232 LEU A O 1
ATOM 1867 N N . ASP A 1 233 ? -7.777 -11.315 18.231 1.00 82.38 233 ASP A N 1
ATOM 1868 C CA . ASP A 1 233 ? -9.140 -11.525 18.694 1.00 82.38 233 ASP A CA 1
ATOM 1869 C C . ASP A 1 233 ? -9.731 -10.188 19.157 1.00 82.38 233 ASP A C 1
ATOM 1871 O O . ASP A 1 233 ? -9.707 -9.816 20.333 1.00 82.38 233 ASP A O 1
ATOM 1875 N N . LEU A 1 234 ? -10.224 -9.415 18.188 1.00 79.94 234 LEU A N 1
ATOM 1876 C CA . LEU A 1 234 ? -10.879 -8.147 18.486 1.00 79.94 234 LEU A CA 1
ATOM 1877 C C . LEU A 1 234 ? -12.160 -8.332 19.309 1.00 79.94 234 LEU A C 1
ATOM 1879 O O . LEU A 1 234 ? -12.579 -7.376 19.941 1.00 79.94 234 LEU A O 1
ATOM 1883 N N . GLU A 1 235 ? -12.780 -9.513 19.359 1.00 79.69 235 GLU A N 1
ATOM 1884 C CA . GLU A 1 235 ? -13.997 -9.704 20.159 1.00 79.69 235 GLU A CA 1
ATOM 1885 C C . GLU A 1 235 ? -13.677 -9.620 21.655 1.00 79.69 235 GLU A C 1
ATOM 1887 O O . GLU A 1 235 ? -14.370 -8.928 22.401 1.00 79.69 235 GLU A O 1
ATOM 1892 N N . VAL A 1 236 ? -12.557 -10.216 22.070 1.00 78.56 236 VAL A N 1
ATOM 1893 C CA . VAL A 1 236 ? -12.037 -10.101 23.442 1.00 78.56 236 VAL A CA 1
ATOM 1894 C C . VAL A 1 236 ? -11.678 -8.653 23.777 1.00 78.56 236 VAL A C 1
ATOM 1896 O O . VAL A 1 236 ? -11.993 -8.164 24.863 1.00 78.56 236 VAL A O 1
ATOM 1899 N N . ALA A 1 237 ? -11.053 -7.943 22.838 1.00 72.44 237 ALA A N 1
ATOM 1900 C CA . ALA A 1 237 ? -10.648 -6.555 23.038 1.00 72.44 237 ALA A CA 1
ATOM 1901 C C . ALA A 1 237 ? -11.833 -5.584 23.133 1.00 72.44 237 ALA A C 1
ATOM 1903 O O . ALA A 1 237 ? -11.838 -4.681 23.969 1.00 72.44 237 ALA A O 1
ATOM 1904 N N . LEU A 1 238 ? -12.837 -5.789 22.278 1.00 73.94 238 LEU A N 1
ATOM 1905 C CA . LEU A 1 238 ? -14.048 -4.975 22.189 1.00 73.94 238 LEU A CA 1
ATOM 1906 C C . LEU A 1 238 ? -15.091 -5.340 23.256 1.00 73.94 238 LEU A C 1
ATOM 1908 O O . LEU A 1 238 ? -16.081 -4.631 23.397 1.00 73.94 238 LEU A O 1
ATOM 1912 N N . GLY A 1 239 ? -14.880 -6.413 24.027 1.00 73.19 239 GLY A N 1
ATOM 1913 C CA . GLY A 1 239 ? -15.742 -6.793 25.152 1.00 73.19 239 GLY A CA 1
ATOM 1914 C C . GLY A 1 239 ? -15.716 -5.808 26.330 1.00 73.19 239 GLY A C 1
ATOM 1915 O O . GLY A 1 239 ? -16.466 -5.980 27.289 1.00 73.19 239 GLY A O 1
ATOM 1916 N N . ARG A 1 240 ? -14.860 -4.780 26.279 1.00 78.00 240 ARG A N 1
ATOM 1917 C CA . ARG A 1 240 ? -14.834 -3.662 27.231 1.00 78.00 240 ARG A CA 1
ATOM 1918 C C . ARG A 1 240 ? -15.638 -2.490 26.673 1.00 78.00 240 ARG A C 1
ATOM 1920 O O . ARG A 1 240 ? -15.596 -2.229 25.475 1.00 78.00 240 ARG A O 1
ATOM 1927 N N . GLU A 1 241 ? -16.326 -1.749 27.541 1.00 83.44 241 GLU A N 1
ATOM 1928 C CA . GLU A 1 241 ? -16.952 -0.483 27.144 1.00 83.44 241 GLU A CA 1
ATOM 1929 C C . GLU A 1 241 ? -15.875 0.489 26.635 1.00 83.44 241 GLU A C 1
ATOM 1931 O O . GLU A 1 241 ? -15.019 0.942 27.393 1.00 83.44 241 GLU A O 1
ATOM 1936 N N . MET A 1 242 ? -15.903 0.771 25.331 1.00 86.44 242 MET A N 1
ATOM 1937 C CA . MET A 1 242 ? -15.047 1.764 24.683 1.00 86.44 242 MET A CA 1
ATOM 1938 C C . MET A 1 242 ? -15.750 3.113 24.610 1.00 86.44 242 MET A C 1
ATOM 1940 O O . MET A 1 242 ? -16.958 3.170 24.362 1.00 86.44 242 MET A O 1
ATOM 1944 N N . ALA A 1 243 ? -14.981 4.195 24.726 1.00 90.31 243 ALA A N 1
ATOM 1945 C CA . ALA A 1 243 ? -15.504 5.524 24.436 1.00 90.31 243 ALA A CA 1
ATOM 1946 C C . ALA A 1 243 ? -15.872 5.638 22.945 1.00 90.31 243 ALA A C 1
ATOM 1948 O O . ALA A 1 243 ? -15.190 5.078 22.085 1.00 90.31 243 ALA A O 1
ATOM 1949 N N . GLU A 1 244 ? -16.917 6.402 22.618 1.00 89.62 244 GLU A N 1
ATOM 1950 C CA . GLU A 1 244 ? -17.361 6.588 21.224 1.00 89.62 244 GLU A CA 1
ATOM 1951 C C . GLU A 1 244 ? -16.248 7.138 20.318 1.00 89.62 244 GLU A C 1
ATOM 1953 O O . GLU A 1 244 ? -16.084 6.675 19.191 1.00 89.62 244 GLU A O 1
ATOM 1958 N N . SER A 1 245 ? -15.398 8.031 20.837 1.00 91.62 245 SER A N 1
ATOM 1959 C CA . SER A 1 245 ? -14.234 8.541 20.101 1.00 91.62 245 SER A CA 1
ATOM 1960 C C . SER A 1 245 ? -13.232 7.439 19.737 1.00 91.62 245 SER A C 1
ATOM 1962 O O . SER A 1 245 ? -12.676 7.438 18.645 1.00 91.62 245 SER A O 1
ATOM 1964 N N . GLU A 1 246 ? -13.015 6.464 20.625 1.00 91.31 246 GLU A N 1
ATOM 1965 C CA . GLU A 1 246 ? -12.112 5.336 20.358 1.00 91.31 246 GLU A CA 1
ATOM 1966 C C . GLU A 1 246 ? -12.723 4.385 19.325 1.00 91.31 246 GLU A C 1
ATOM 1968 O O . GLU A 1 246 ? -12.015 3.867 18.461 1.00 91.31 246 GLU A O 1
ATOM 1973 N N . LYS A 1 247 ? -14.046 4.169 19.377 1.00 91.31 247 LYS A N 1
ATOM 1974 C CA . LYS A 1 247 ? -14.752 3.372 18.364 1.00 91.31 247 LYS A CA 1
ATOM 1975 C C . LYS A 1 247 ? -14.611 4.012 16.988 1.00 91.31 247 LYS A C 1
ATOM 1977 O O . LYS A 1 247 ? -14.293 3.308 16.030 1.00 91.31 247 LYS A O 1
ATOM 1982 N N . GLU A 1 248 ? -14.791 5.327 16.891 1.00 92.62 248 GLU A N 1
ATOM 1983 C CA . GLU A 1 248 ? -14.633 6.075 15.643 1.00 92.62 248 GLU A CA 1
ATOM 1984 C C . GLU A 1 248 ? -13.208 5.947 15.079 1.00 92.62 248 GLU A C 1
ATOM 1986 O O . GLU A 1 248 ? -13.029 5.641 13.896 1.00 92.62 248 GLU A O 1
ATOM 1991 N N . GLU A 1 249 ? -12.183 6.096 15.922 1.00 94.12 249 GLU A N 1
ATOM 1992 C CA . GLU A 1 249 ? -10.783 5.913 15.524 1.00 94.12 249 GLU A CA 1
ATOM 1993 C C . GLU A 1 249 ? -10.506 4.499 14.995 1.00 94.12 249 GLU A C 1
ATOM 1995 O O . GLU A 1 249 ? -9.878 4.341 13.941 1.00 94.12 249 GLU A O 1
ATOM 2000 N N . VAL A 1 250 ? -11.020 3.464 15.671 1.00 93.75 250 VAL A N 1
ATOM 2001 C CA . VAL A 1 250 ? -10.882 2.075 15.215 1.00 93.75 250 VAL A CA 1
ATOM 2002 C C . VAL A 1 250 ? -11.631 1.853 13.905 1.00 93.75 250 VAL A C 1
ATOM 2004 O O . VAL A 1 250 ? -11.081 1.241 12.991 1.00 93.75 250 VAL A O 1
ATOM 2007 N N . VAL A 1 251 ? -12.853 2.369 13.751 1.00 93.69 251 VAL A N 1
ATOM 2008 C CA . VAL A 1 251 ? -13.612 2.265 12.493 1.00 93.69 251 VAL A CA 1
ATOM 2009 C C . VAL A 1 251 ? -12.853 2.929 11.343 1.00 93.69 251 VAL A C 1
ATOM 2011 O O . VAL A 1 251 ? -12.755 2.347 10.257 1.00 93.69 251 VAL A O 1
ATOM 2014 N N . ASN A 1 252 ? -12.275 4.107 11.580 1.00 94.50 252 ASN A N 1
ATOM 2015 C CA . ASN A 1 252 ? -11.470 4.829 10.599 1.00 94.50 252 ASN A CA 1
ATOM 2016 C C . ASN A 1 252 ? -10.204 4.054 10.221 1.00 94.50 252 ASN A C 1
ATOM 2018 O O . ASN A 1 252 ? -9.910 3.915 9.031 1.00 94.50 252 ASN A O 1
ATOM 2022 N N . MET A 1 253 ? -9.497 3.482 11.198 1.00 96.62 253 MET A N 1
ATOM 2023 C CA . MET A 1 253 ? -8.367 2.585 10.952 1.00 96.62 253 MET A CA 1
ATOM 2024 C C . MET A 1 253 ? -8.790 1.375 10.108 1.00 96.62 253 MET A C 1
ATOM 2026 O O . MET A 1 253 ? -8.189 1.122 9.065 1.00 96.62 253 MET A O 1
ATOM 2030 N N . LEU A 1 254 ? -9.838 0.649 10.520 1.00 95.81 254 LEU A N 1
ATOM 2031 C CA . LEU A 1 254 ? -10.333 -0.548 9.830 1.00 95.81 254 LEU A CA 1
ATOM 2032 C C . LEU A 1 254 ? -10.709 -0.239 8.375 1.00 95.81 254 LEU A C 1
ATOM 2034 O O . LEU A 1 254 ? -10.384 -1.010 7.473 1.00 95.81 254 LEU A O 1
ATOM 2038 N N . LYS A 1 255 ? -11.356 0.905 8.129 1.00 95.25 255 LYS A N 1
ATOM 2039 C CA . LYS A 1 255 ? -11.672 1.389 6.779 1.00 95.25 255 LYS A CA 1
ATOM 2040 C C . LYS A 1 255 ? -10.400 1.594 5.950 1.00 95.25 255 LYS A C 1
ATOM 2042 O O . LYS A 1 255 ? -10.316 1.070 4.842 1.00 95.25 255 LYS A O 1
ATOM 2047 N N . GLN A 1 256 ? -9.403 2.292 6.496 1.00 96.25 256 GLN A N 1
ATOM 2048 C CA . GLN A 1 256 ? -8.159 2.612 5.787 1.00 96.25 256 GLN A CA 1
ATOM 2049 C C . GLN A 1 256 ? -7.321 1.378 5.430 1.00 96.25 256 GLN A C 1
ATOM 2051 O O . GLN A 1 256 ? -6.751 1.325 4.342 1.00 96.25 256 GLN A O 1
ATOM 2056 N N . ILE A 1 257 ? -7.295 0.363 6.295 1.00 97.19 257 ILE A N 1
ATOM 2057 C CA . ILE A 1 257 ? -6.587 -0.900 6.027 1.00 97.19 257 ILE A CA 1
ATOM 2058 C C . ILE A 1 257 ? -7.409 -1.898 5.202 1.00 97.19 257 ILE A C 1
ATOM 2060 O O . ILE A 1 257 ? -6.977 -3.029 5.002 1.00 97.19 257 ILE A O 1
ATOM 2064 N N . GLY A 1 258 ? -8.577 -1.493 4.695 1.00 95.62 258 GLY A N 1
ATOM 2065 C CA . GLY A 1 258 ? -9.354 -2.291 3.753 1.00 95.62 258 GLY A CA 1
ATOM 2066 C C . GLY A 1 258 ? -10.230 -3.360 4.403 1.00 95.62 258 GLY A C 1
ATOM 2067 O O . GLY A 1 258 ? -10.332 -4.471 3.879 1.00 95.62 258 GLY A O 1
ATOM 2068 N N . PHE A 1 259 ? -10.886 -3.046 5.525 1.00 95.44 259 PHE A N 1
ATOM 2069 C CA . PHE A 1 259 ? -12.056 -3.800 5.978 1.00 95.44 259 PHE A CA 1
ATOM 2070 C C . PHE A 1 259 ? -13.343 -3.233 5.360 1.00 95.44 259 PHE A C 1
ATOM 2072 O O . PHE A 1 259 ? -13.668 -2.052 5.571 1.00 95.44 259 PHE A O 1
ATOM 2079 N N . PRO A 1 260 ? -14.124 -4.058 4.637 1.00 92.62 260 PRO A N 1
ATOM 2080 C CA . PRO A 1 260 ? -15.374 -3.601 4.042 1.00 92.62 260 PRO A CA 1
ATOM 2081 C C . PRO A 1 260 ? -16.403 -3.265 5.140 1.00 92.62 260 PRO A C 1
ATOM 2083 O O . PRO A 1 260 ? -16.335 -3.841 6.230 1.00 92.62 260 PRO A O 1
ATOM 2086 N N . PRO A 1 261 ? -17.368 -2.353 4.906 1.00 90.25 261 PRO A N 1
ATOM 2087 C CA . PRO A 1 261 ? -18.348 -1.935 5.913 1.00 90.25 261 PRO A CA 1
ATOM 2088 C C . PRO A 1 261 ? -19.148 -3.094 6.512 1.00 90.25 261 PRO A C 1
ATOM 2090 O O . PRO A 1 261 ? -19.509 -3.062 7.681 1.00 90.25 261 PRO A O 1
ATOM 2093 N N . ASN A 1 262 ? -19.381 -4.151 5.731 1.00 90.00 262 ASN A N 1
ATOM 2094 C CA . ASN A 1 262 ? -20.105 -5.339 6.172 1.00 90.00 262 ASN A CA 1
ATOM 2095 C C . ASN A 1 262 ? -19.247 -6.347 6.963 1.00 90.00 262 ASN A C 1
ATOM 2097 O O . ASN A 1 262 ? -19.786 -7.372 7.392 1.00 90.00 262 ASN A O 1
ATOM 2101 N N . HIS A 1 263 ? -17.950 -6.090 7.156 1.00 92.75 263 HIS A N 1
ATOM 2102 C CA . HIS A 1 263 ? -17.070 -6.957 7.933 1.00 92.75 263 HIS A CA 1
ATOM 2103 C C . HIS A 1 263 ? -17.501 -7.010 9.402 1.00 92.75 263 HIS A C 1
ATOM 2105 O O . HIS A 1 263 ? -17.889 -5.987 9.970 1.00 92.75 263 HIS A O 1
ATOM 2111 N N . ARG A 1 264 ? -17.369 -8.182 10.044 1.00 91.62 264 ARG A N 1
ATOM 2112 C CA . ARG A 1 264 ? -17.820 -8.405 11.432 1.00 91.62 264 ARG A CA 1
ATOM 2113 C C . ARG A 1 264 ? -17.321 -7.335 12.407 1.00 91.62 264 ARG A C 1
ATOM 2115 O O . ARG A 1 264 ? -18.109 -6.801 13.172 1.00 91.62 264 ARG A O 1
ATOM 2122 N N . TRP A 1 265 ? -16.052 -6.942 12.303 1.00 90.19 265 TRP A N 1
ATOM 2123 C CA . TRP A 1 265 ? -15.439 -5.957 13.201 1.00 90.19 265 TRP A CA 1
ATOM 2124 C C . TRP A 1 265 ? -15.990 -4.550 13.029 1.00 90.19 265 TRP A C 1
ATOM 2126 O O . TRP A 1 265 ? -16.186 -3.847 14.012 1.00 90.19 265 TRP A O 1
ATOM 2136 N N . ARG A 1 266 ? -16.308 -4.150 11.794 1.00 89.88 266 ARG A N 1
ATOM 2137 C CA . ARG A 1 266 ? -16.955 -2.858 11.552 1.00 89.88 266 ARG A CA 1
ATOM 2138 C C . ARG A 1 266 ? -18.404 -2.880 12.022 1.00 89.88 266 ARG A C 1
ATOM 2140 O O . ARG A 1 266 ? -18.833 -1.923 12.649 1.00 89.88 266 ARG A O 1
ATOM 2147 N N . LYS A 1 267 ? -19.117 -3.991 11.809 1.00 90.38 267 LYS A N 1
ATOM 2148 C CA . LYS A 1 267 ? -20.483 -4.165 12.315 1.00 90.38 267 LYS A CA 1
ATOM 2149 C C . LYS A 1 267 ? -20.555 -4.100 13.835 1.00 90.38 267 LYS A C 1
ATOM 2151 O O . LYS A 1 267 ? -21.421 -3.404 14.333 1.00 90.38 267 LYS A O 1
ATOM 2156 N N . MET A 1 268 ? -19.649 -4.766 14.556 1.00 87.62 268 MET A N 1
ATOM 2157 C CA . MET A 1 268 ? -19.610 -4.740 16.028 1.00 87.62 268 MET A CA 1
ATOM 2158 C C . MET A 1 268 ? -19.469 -3.323 16.594 1.00 87.62 268 MET A C 1
ATOM 2160 O O . MET A 1 268 ? -20.064 -3.013 17.619 1.00 87.62 268 MET A O 1
ATOM 2164 N N . LEU A 1 269 ? -18.719 -2.459 15.909 1.00 87.62 269 LEU A N 1
ATOM 2165 C CA . LEU A 1 269 ? -18.497 -1.073 16.325 1.00 87.62 269 LEU A CA 1
ATOM 2166 C C . LEU A 1 269 ? -19.653 -0.127 15.953 1.00 87.62 269 LEU A C 1
ATOM 2168 O O . LEU A 1 269 ? -19.738 0.959 16.509 1.00 87.62 269 LEU A O 1
ATOM 2172 N N . GLN A 1 270 ? -20.544 -0.528 15.038 1.00 82.12 270 GLN A N 1
ATOM 2173 C CA . GLN A 1 270 ? -21.662 0.283 14.529 1.00 82.12 270 GLN A CA 1
ATOM 2174 C C . GLN A 1 270 ? -22.982 0.099 15.307 1.00 82.12 270 GLN A C 1
ATOM 2176 O O . GLN A 1 270 ? -23.998 0.671 14.925 1.00 82.12 270 GLN A O 1
ATOM 2181 N N . ILE A 1 271 ? -23.019 -0.712 16.373 1.00 59.75 271 ILE A N 1
ATOM 2182 C CA . ILE A 1 271 ? -24.288 -1.209 16.951 1.00 59.75 271 ILE A CA 1
ATOM 2183 C C . ILE A 1 271 ? -25.110 -0.155 17.734 1.00 59.75 271 ILE A C 1
ATOM 2185 O O . ILE A 1 271 ? -26.247 -0.436 18.097 1.00 59.75 271 ILE A O 1
ATOM 2189 N N . THR A 1 272 ? -24.659 1.087 17.925 1.00 52.19 272 THR A N 1
ATOM 2190 C CA . THR A 1 272 ? -25.322 2.026 18.862 1.00 52.19 272 THR A CA 1
ATOM 2191 C C . THR A 1 272 ? -25.993 3.274 18.270 1.00 52.19 272 THR A C 1
ATOM 2193 O O . THR A 1 272 ? -26.065 4.283 18.957 1.00 52.19 272 THR A O 1
ATOM 2196 N N . GLU A 1 273 ? -26.570 3.234 17.062 1.00 47.47 273 GLU A N 1
ATOM 2197 C CA . GLU A 1 273 ? -27.454 4.341 16.607 1.00 47.47 273 GLU A CA 1
ATOM 2198 C C . GLU A 1 273 ? -28.959 4.015 16.621 1.00 47.47 273 GLU A C 1
ATOM 2200 O O . GLU A 1 273 ? -29.773 4.925 16.732 1.00 47.47 273 GLU A O 1
ATOM 2205 N N . ASN A 1 274 ? -29.366 2.739 16.620 1.00 45.53 274 ASN A N 1
ATOM 2206 C CA . ASN A 1 274 ? -30.783 2.358 16.455 1.00 45.53 274 ASN A CA 1
ATOM 2207 C C . ASN A 1 274 ? -31.471 1.781 17.710 1.00 45.53 274 ASN A C 1
ATOM 2209 O O . ASN A 1 274 ? -32.519 1.152 17.587 1.00 45.53 274 ASN A O 1
ATOM 2213 N N . GLN A 1 275 ? -30.914 1.961 18.914 1.00 43.19 275 GLN A N 1
ATOM 2214 C CA . GLN A 1 275 ? -31.566 1.531 20.171 1.00 43.19 275 GLN A CA 1
ATOM 2215 C C . GLN A 1 275 ? -32.000 2.681 21.095 1.00 43.19 275 GLN A C 1
ATOM 2217 O O . GLN A 1 275 ? -32.380 2.439 22.237 1.00 43.19 275 GLN A O 1
ATOM 2222 N N . VAL A 1 276 ? -32.004 3.922 20.601 1.00 40.44 276 VAL A N 1
ATOM 2223 C CA . VAL A 1 276 ? -32.601 5.070 21.303 1.00 40.44 276 VAL A CA 1
ATOM 2224 C C . VAL A 1 276 ? -33.780 5.592 20.483 1.00 40.44 276 VAL A C 1
ATOM 2226 O O . VAL A 1 276 ? -33.697 6.629 19.832 1.00 40.44 276 VAL A O 1
ATOM 2229 N N . THR A 1 277 ? -34.877 4.840 20.494 1.00 39.28 277 THR A N 1
ATOM 2230 C CA . THR A 1 277 ? -36.219 5.316 20.117 1.00 39.28 277 THR A CA 1
ATOM 2231 C C . THR A 1 277 ? -37.233 4.741 21.078 1.00 39.28 277 THR A C 1
ATOM 2233 O O . THR A 1 277 ? -37.195 3.501 21.252 1.00 39.28 277 THR A O 1
#

InterPro domains:
  IPR016159 Cullin repeat-like-containing domain superfamily [SSF74788] (12-229)

Radius of gyration: 21.19 Å; chains: 1; bounding box: 60×42×62 Å

Sequence (277 aa):
MPRKPPSISPPFEELWRDIVFPLDQFFKGPTTDSSALDTQSYMKATYACFNLCTSQPHSSDASSLKLQNPELARPFRTTERTGIADDGPELHEPREHKCLFFYEKLDSYFAEHARSLRPQNTDTLDIRHLVGNYQTYAAAVKKADRVLNYFNRHLVERWRDEGKGGFKINRDSQGKLTEKTENRAVPWGYEEGGGNIEDIQGYAEAGSKLMTVVSVNATGLRRFRTEVVEVLDLEVALGREMAESEKEEVVNMLKQIGFPPNHRWRKMLQITENQVT

Secondary structure (DSSP, 8-state):
-PPPPPPBPPPHHHHHHHHHHHHHHHHHS-TT-TT-S-HHHHHHHHHHHHHHHHSBPPTTHHHH---S-HHHHGGGS----SS----------HHHHHHHHHHHHHHHHHHHHHHHTS-S-STT--HHHHHHHHHHHHHHHHHHHHHTHHHIIIIIHHHHHTTSBS----B-TTSPBPHHHHHHHGGGT-BTTBS-HHHHHHHHHHTS-TTSB--HHHHHHHHHIIIIITTS-HHHHHTS---HHHHHHHHHHHHHTT--TTSHHHHHHTTTSSS--

Organism: NCBI:txid297713

pLDDT: mean 87.77, std 12.66, range [39.28, 98.56]

Foldseek 3Di:
DDDDPFDAFDALVVLVVLLVVVLCCLLVPDLPDPPPDDPVSLVSNLVSLVSLQDGDHHPVCPPPQDDPDVLLCVLQQDPPPDDDPDPDDPDRRSSLSSLSSVLRVLLVVLLVSLLVLADPDQLADDLVSLLVSLVSQLSSLVVSLVSNVVSCVRPQVVCVVSVQAFQDFDADPVRHTDPVNQVLLVQLPDDVVDDDPVQSLQLRLLQDDLSHRDGSSSSNLVSNCVNHVVPHPVVSNPVDDDDLVSLVSVLVSCSNSRDGCPHPSNVSSPPPDPPPD